Protein AF-A0A356D5N1-F1 (afdb_monomer_lite)

Foldseek 3Di:
DDPPPPDDAAEAEDAAAEDEEEDACYEYEYDAEHYEYAYAYAQYEYEDADAWDQDPVRDTAGGYECYEEHYEYHAYEYEHAANYEYEYEDHNYEYEYQFPPPPDPDTPDDPDAQSYEDYEYEYEEAQYEYEQSYELYEYEYEYALYEYEANEHNYEYEYEEAVYEDEHLYAYAEYEYQYEQYEYYHQPHDNHEYEYNYYQYEYADEELYEYEYQYFHAKYKYYAQYWYKYWYDPVPDIDIDTQDGRPPDDDPDPPDDFDPDDDPWDTWGKIWMWGADPVRHTDTPDIDTDIRD

Sequence (293 aa):
MSDQKDSEALVISGETKKGIFTLDNQTIKCIGDNAEIIHTGNNVKILDNEGMVEDADGNSIRNGKDSLFIATGENCVVEASSGSVSFVSGKGAKLGLGFDLIDSDEPEYVDGVPAVENAILIGTGDKTLLQVTGSNSLGITTGEGAVMGDLFFGSTGIATGNNSAIVSEWPFKKAVILGDNSYIGGEGSDEFTAFFGGQQSTVSTGHKSSLLSEFPVSELKVGKDSVVVVGWHDGTRKRFSVYYEGEDFETFPEGIKEQPPSRPHGNPYPINIFKTTESGQLELLKVVMGTWG

Secondary structure (DSSP, 8-state):
------PPPEEEESS-EEEEE--TT-EEEEESS-EEEEE-SSS-EEEE-SSEEE-TTS-EEES-BS-EEEEESTT-EEEE-BT-EEEEESTT-EEEESS-TTT-SS----TTS-S-BS-EEEEESTT-EEE--SBT-EEEEESTT-EEE---TT-EEEE-STT-EEEESS--SEEEE-SSS-EEEETT-SS-EEEE-STT-EEE--TT-EEEESS--SEEEE-TT-EEEEEEE-SS-EEEEEEEETTS-----TT-----S-SSSPPPEEEEEEEE-TTS-EEEEEEEEE---

pLDDT: mean 76.4, std 17.67, range [35.97, 97.5]

Radius of gyration: 21.45 Å; chains: 1; bounding box: 64×46×54 Å

Structure (mmCIF, N/CA/C/O backbone):
data_AF-A0A356D5N1-F1
#
_entry.id   AF-A0A356D5N1-F1
#
loop_
_atom_site.group_PDB
_atom_site.id
_atom_site.type_symbol
_atom_site.label_atom_id
_atom_site.label_alt_id
_atom_site.label_comp_id
_atom_site.label_asym_id
_atom_site.label_entity_id
_atom_site.label_seq_id
_atom_site.pdbx_PDB_ins_code
_atom_site.Cartn_x
_atom_site.Cartn_y
_atom_site.Cartn_z
_atom_site.occupancy
_atom_site.B_iso_or_equiv
_atom_site.auth_seq_id
_atom_site.auth_comp_id
_atom_site.auth_asym_id
_atom_site.auth_atom_id
_atom_site.pdbx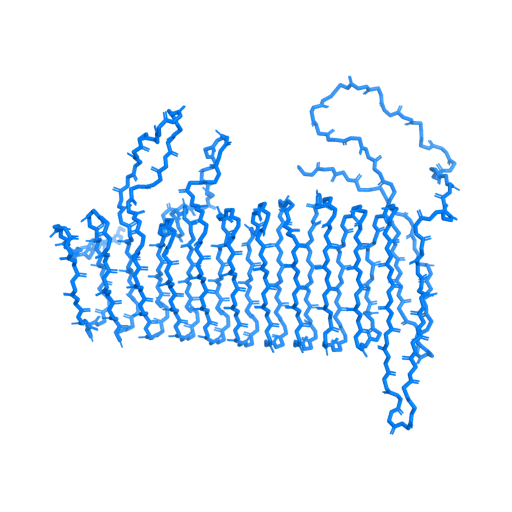_PDB_model_num
ATOM 1 N N . MET A 1 1 ? 20.774 31.034 -1.238 1.00 36.16 1 MET A N 1
ATOM 2 C CA . MET A 1 1 ? 21.117 30.070 -2.298 1.00 36.16 1 MET A CA 1
ATOM 3 C C . MET A 1 1 ? 21.726 28.882 -1.592 1.00 36.16 1 MET A C 1
ATOM 5 O O . MET A 1 1 ? 22.838 28.999 -1.101 1.00 36.16 1 MET A O 1
ATOM 9 N N . SER A 1 2 ? 20.934 27.839 -1.356 1.00 36.66 2 SER A N 1
ATOM 10 C CA . SER A 1 2 ? 21.447 26.577 -0.827 1.00 36.66 2 SER A CA 1
ATOM 11 C C . SER A 1 2 ? 22.004 25.792 -2.004 1.00 36.66 2 SER A C 1
ATOM 13 O O . SER A 1 2 ? 21.254 25.487 -2.928 1.00 36.66 2 SER A O 1
ATOM 15 N N . ASP A 1 3 ? 23.301 25.507 -1.973 1.00 36.38 3 ASP A N 1
ATOM 16 C CA . ASP A 1 3 ? 23.931 24.553 -2.878 1.00 36.38 3 ASP A CA 1
ATOM 17 C C . ASP A 1 3 ? 23.299 23.177 -2.637 1.00 36.38 3 ASP A C 1
ATOM 19 O O . ASP A 1 3 ? 23.637 22.469 -1.686 1.00 36.38 3 ASP A O 1
ATOM 23 N N . GLN A 1 4 ? 22.329 22.826 -3.476 1.00 36.34 4 GLN A N 1
ATOM 24 C CA . GLN A 1 4 ? 21.817 21.473 -3.603 1.00 36.34 4 GLN A CA 1
ATOM 25 C C . GLN A 1 4 ? 22.936 20.683 -4.291 1.00 36.34 4 GLN A C 1
ATOM 27 O O . GLN A 1 4 ? 23.136 20.777 -5.497 1.00 36.34 4 GLN A O 1
ATOM 32 N N . LYS A 1 5 ? 23.775 20.007 -3.500 1.00 39.00 5 LYS A N 1
ATOM 33 C CA . LYS A 1 5 ? 24.705 19.020 -4.049 1.00 39.00 5 LYS A CA 1
ATOM 34 C C . LYS A 1 5 ? 23.856 17.882 -4.596 1.00 39.00 5 LYS A C 1
ATOM 36 O O . LYS A 1 5 ? 23.335 17.100 -3.805 1.00 39.00 5 LYS A O 1
ATOM 41 N N . ASP A 1 6 ? 23.747 17.797 -5.915 1.00 42.62 6 ASP A N 1
ATOM 42 C CA . ASP A 1 6 ? 23.312 16.579 -6.588 1.00 42.62 6 ASP A CA 1
ATOM 43 C C . ASP A 1 6 ? 24.173 15.426 -6.058 1.00 42.62 6 ASP A C 1
ATOM 45 O O . ASP A 1 6 ? 25.393 15.399 -6.243 1.00 42.62 6 ASP A O 1
ATOM 49 N N . SER A 1 7 ? 23.569 14.508 -5.303 1.00 54.56 7 SER A N 1
ATOM 50 C CA . SER A 1 7 ? 24.252 13.284 -4.896 1.00 54.56 7 SER A CA 1
ATOM 51 C C . SER A 1 7 ? 24.541 12.476 -6.159 1.00 54.56 7 SER A C 1
ATOM 53 O O . SER A 1 7 ? 23.600 12.133 -6.877 1.00 54.56 7 SER A O 1
ATOM 55 N N . GLU A 1 8 ? 25.810 12.176 -6.446 1.00 66.25 8 GLU A N 1
ATOM 56 C CA . GLU A 1 8 ? 26.182 11.312 -7.571 1.00 66.25 8 GLU A CA 1
ATOM 57 C C . GLU A 1 8 ? 25.427 9.975 -7.466 1.00 66.25 8 GLU A C 1
ATOM 59 O O . GLU A 1 8 ? 25.558 9.244 -6.482 1.00 66.25 8 GLU A O 1
ATOM 64 N N . ALA A 1 9 ? 24.599 9.667 -8.465 1.00 76.75 9 ALA A N 1
ATOM 65 C CA . ALA A 1 9 ? 23.878 8.403 -8.524 1.00 76.75 9 ALA A CA 1
ATOM 66 C C . ALA A 1 9 ? 24.800 7.290 -9.041 1.00 76.75 9 ALA A C 1
ATOM 68 O O . ALA A 1 9 ? 25.494 7.459 -10.046 1.00 76.75 9 ALA A O 1
ATOM 69 N N . LEU A 1 10 ? 24.765 6.121 -8.399 1.00 86.06 10 LEU A N 1
ATOM 70 C CA . LEU A 1 10 ? 25.376 4.913 -8.944 1.00 86.06 10 LEU A CA 1
ATOM 71 C C . LEU A 1 10 ? 24.444 4.327 -10.010 1.00 86.06 10 LEU A C 1
ATOM 73 O O . LEU A 1 10 ? 23.350 3.863 -9.694 1.00 86.06 10 LEU A O 1
ATOM 77 N N . VAL A 1 11 ? 24.890 4.322 -11.265 1.00 83.69 11 VAL A N 1
ATOM 78 C CA . VAL A 1 11 ? 24.144 3.731 -12.384 1.00 83.69 11 VAL A CA 1
ATOM 79 C C . VAL A 1 11 ? 24.619 2.301 -12.628 1.00 83.69 11 VAL A C 1
ATOM 81 O O . VAL A 1 11 ? 25.805 2.069 -12.866 1.00 83.69 11 VAL A O 1
ATOM 84 N N . ILE A 1 12 ? 23.693 1.342 -12.604 1.00 84.06 12 ILE A N 1
ATOM 85 C CA . ILE A 1 12 ? 23.955 -0.078 -12.865 1.00 84.06 12 ILE A CA 1
ATOM 86 C C . ILE A 1 12 ? 23.136 -0.503 -14.087 1.00 84.06 12 ILE A C 1
ATOM 88 O O . ILE A 1 12 ? 21.914 -0.384 -14.092 1.00 84.06 12 ILE A O 1
ATOM 92 N N . SER A 1 13 ? 23.799 -1.011 -15.128 1.00 81.88 13 SER A N 1
ATOM 93 C CA . SER A 1 13 ? 23.172 -1.431 -16.392 1.00 81.88 13 SER A CA 1
ATOM 94 C C . SER A 1 13 ? 23.644 -2.825 -16.819 1.00 81.88 13 SER A C 1
ATOM 96 O O . SER A 1 13 ? 24.683 -3.298 -16.358 1.00 81.88 13 SER A O 1
ATOM 98 N N . GLY A 1 14 ? 22.876 -3.486 -17.688 1.00 72.38 14 GLY A N 1
ATOM 99 C CA . GLY A 1 14 ? 23.161 -4.833 -18.202 1.00 72.38 14 GLY A CA 1
ATOM 100 C C . GLY A 1 14 ? 21.976 -5.789 -18.039 1.00 72.38 14 GLY A C 1
ATOM 101 O O . GLY A 1 14 ? 20.989 -5.443 -17.398 1.00 72.38 14 GLY A O 1
ATOM 102 N N . GLU A 1 15 ? 22.067 -6.992 -18.610 1.00 72.75 15 GLU A N 1
ATOM 103 C CA . GLU A 1 15 ? 20.967 -7.981 -18.630 1.00 72.75 15 GLU A CA 1
ATOM 104 C C . GLU A 1 15 ? 20.603 -8.538 -17.245 1.00 72.75 15 GLU A C 1
ATOM 106 O O . GLU A 1 15 ? 19.468 -8.934 -17.005 1.00 72.75 15 GLU A O 1
ATOM 111 N N . THR A 1 16 ? 21.556 -8.578 -16.315 1.00 76.19 16 THR A N 1
ATOM 112 C CA . THR A 1 16 ? 21.321 -8.975 -14.924 1.00 76.19 16 THR A CA 1
ATOM 113 C C . THR A 1 16 ? 22.163 -8.094 -14.022 1.00 76.19 16 THR A C 1
ATOM 115 O O . THR A 1 16 ? 23.367 -7.941 -14.238 1.00 76.19 16 THR A O 1
ATOM 118 N N . LYS A 1 17 ? 21.535 -7.508 -13.004 1.00 87.81 17 LYS A N 1
ATOM 119 C CA . LYS A 1 17 ? 22.172 -6.527 -12.121 1.00 87.81 17 LYS A CA 1
ATOM 120 C C . LYS A 1 17 ? 22.024 -7.010 -10.691 1.00 87.81 17 LYS A C 1
ATOM 122 O O . LYS A 1 17 ? 20.929 -6.952 -10.160 1.00 87.81 17 LYS A O 1
ATOM 127 N N . LYS A 1 18 ? 23.097 -7.502 -10.072 1.00 93.44 18 LYS A N 1
ATOM 128 C CA . LYS A 1 18 ? 23.064 -7.957 -8.674 1.00 93.44 18 LYS A CA 1
ATOM 129 C C . LYS A 1 18 ? 23.995 -7.114 -7.827 1.00 93.44 18 LYS A C 1
ATOM 131 O O . LYS A 1 18 ? 25.144 -6.907 -8.218 1.00 93.44 18 LYS A O 1
ATOM 136 N N . GLY A 1 19 ? 23.533 -6.658 -6.670 1.00 93.31 19 GLY A N 1
ATOM 137 C CA . GLY A 1 19 ? 24.366 -5.843 -5.794 1.00 93.31 19 GLY A CA 1
ATOM 138 C C . GLY A 1 19 ? 23.864 -5.768 -4.362 1.00 93.31 19 GLY A C 1
ATOM 139 O O . GLY A 1 19 ? 22.663 -5.802 -4.105 1.00 93.31 19 GLY A O 1
ATOM 140 N N . ILE A 1 20 ? 24.815 -5.653 -3.436 1.00 96.50 20 ILE A N 1
ATOM 141 C CA . ILE A 1 20 ? 24.559 -5.352 -2.029 1.00 96.50 20 ILE A CA 1
ATOM 142 C C . ILE A 1 20 ? 25.290 -4.059 -1.695 1.00 96.50 20 ILE A C 1
ATOM 144 O O . ILE A 1 20 ? 26.496 -3.949 -1.925 1.00 96.50 20 ILE A O 1
ATOM 148 N N . PHE A 1 21 ? 24.559 -3.101 -1.141 1.00 95.69 21 PHE A N 1
ATOM 149 C CA . PHE A 1 21 ? 25.044 -1.761 -0.841 1.00 95.69 21 PHE A CA 1
ATOM 150 C C . PHE A 1 21 ? 24.710 -1.386 0.600 1.00 95.69 21 PHE A C 1
ATOM 152 O O . PHE A 1 21 ? 23.701 -1.813 1.160 1.00 95.69 21 PHE A O 1
ATOM 159 N N . THR A 1 22 ? 25.582 -0.609 1.232 1.00 95.56 22 THR A N 1
ATOM 160 C CA . THR A 1 22 ? 25.490 -0.333 2.674 1.00 95.56 22 THR A CA 1
ATOM 161 C C . THR A 1 22 ? 25.784 1.123 3.025 1.00 95.56 22 THR A C 1
ATOM 163 O O . THR A 1 22 ? 25.922 1.435 4.203 1.00 95.56 22 THR A O 1
ATOM 166 N N . LEU A 1 23 ? 25.962 2.001 2.034 1.00 94.25 23 LEU A N 1
ATOM 167 C CA . LEU A 1 23 ? 26.333 3.396 2.270 1.00 94.25 23 LEU A CA 1
ATOM 168 C C . LEU A 1 23 ? 25.088 4.261 2.458 1.00 94.25 23 LEU A C 1
ATOM 170 O O . LEU A 1 23 ? 24.137 4.158 1.694 1.00 94.25 23 LEU A O 1
ATOM 174 N N . ASP A 1 24 ? 25.108 5.146 3.448 1.00 94.00 24 ASP A N 1
ATOM 175 C CA . ASP A 1 24 ? 24.038 6.127 3.624 1.00 94.00 24 ASP A CA 1
ATOM 176 C C . ASP A 1 24 ? 24.027 7.155 2.479 1.00 94.00 24 ASP A C 1
ATOM 178 O O . ASP A 1 24 ? 25.069 7.468 1.898 1.00 94.00 24 ASP A O 1
ATOM 182 N N . ASN A 1 25 ? 22.862 7.759 2.229 1.00 92.56 25 ASN A N 1
ATOM 183 C CA . ASN A 1 25 ? 22.655 8.836 1.252 1.00 92.56 25 ASN A CA 1
ATOM 184 C C . ASN A 1 25 ? 23.033 8.434 -0.184 1.00 92.56 25 ASN A C 1
ATOM 186 O O . ASN A 1 25 ? 23.624 9.221 -0.926 1.00 92.56 25 ASN A O 1
ATOM 190 N N . GLN A 1 26 ? 22.719 7.195 -0.566 1.00 91.81 26 GLN A N 1
ATOM 191 C CA . GLN A 1 26 ? 23.016 6.667 -1.891 1.00 91.81 26 GLN A CA 1
ATOM 192 C C . GLN A 1 26 ? 21.762 6.621 -2.769 1.00 91.81 26 GLN A C 1
ATOM 194 O O . GLN A 1 26 ? 20.712 6.132 -2.354 1.00 91.81 26 GLN A O 1
ATOM 199 N N . THR A 1 27 ? 21.905 7.077 -4.015 1.00 91.81 27 THR A N 1
ATOM 200 C CA . THR A 1 27 ? 20.931 6.823 -5.082 1.00 91.81 27 THR A CA 1
ATOM 201 C C . THR A 1 27 ? 21.481 5.757 -6.023 1.00 91.81 27 THR A C 1
ATOM 203 O O . THR A 1 27 ? 22.594 5.899 -6.533 1.00 91.81 27 THR A O 1
ATOM 206 N N . ILE A 1 28 ? 20.707 4.703 -6.269 1.00 91.12 28 ILE A N 1
ATOM 207 C CA . ILE A 1 28 ? 21.003 3.651 -7.241 1.00 91.12 28 ILE A CA 1
ATOM 208 C C . ILE A 1 28 ? 19.987 3.744 -8.369 1.00 91.12 28 ILE A C 1
ATOM 210 O O . ILE A 1 28 ? 18.788 3.653 -8.128 1.00 91.12 28 ILE A O 1
ATOM 214 N N . LYS A 1 29 ? 20.477 3.883 -9.599 1.00 89.00 29 LYS A N 1
ATOM 215 C CA . LYS A 1 29 ? 19.663 3.846 -10.815 1.00 89.00 29 LYS A CA 1
ATOM 216 C C . LYS A 1 29 ? 19.941 2.545 -11.554 1.00 89.00 29 LYS A C 1
ATOM 218 O O . LYS A 1 29 ? 21.072 2.308 -11.985 1.00 89.00 29 LYS A O 1
ATOM 223 N N . CYS A 1 30 ? 18.930 1.701 -11.692 1.00 87.25 30 CYS A N 1
ATOM 224 C CA . CYS A 1 30 ? 19.015 0.464 -12.462 1.00 87.25 30 CYS A CA 1
ATOM 225 C C . CYS A 1 30 ? 18.536 0.720 -13.895 1.00 87.25 30 CYS A C 1
ATOM 227 O O . CYS A 1 30 ? 17.528 1.386 -14.077 1.00 87.25 30 CYS A O 1
ATOM 229 N N . ILE A 1 31 ? 19.244 0.205 -14.904 1.00 82.12 31 ILE A N 1
ATOM 230 C CA . ILE A 1 31 ? 18.851 0.296 -16.322 1.00 82.12 31 ILE A CA 1
ATOM 231 C C . ILE A 1 31 ? 18.721 -1.115 -16.925 1.00 82.12 31 ILE A C 1
ATOM 233 O O . ILE A 1 31 ? 19.647 -1.928 -16.825 1.00 82.12 31 ILE A O 1
ATOM 237 N N . GLY A 1 32 ? 17.601 -1.396 -17.589 1.00 76.56 32 GLY A N 1
ATOM 238 C CA . GLY A 1 32 ? 17.157 -2.695 -18.110 1.00 76.56 32 GLY A CA 1
ATOM 239 C C . GLY A 1 32 ? 16.468 -3.576 -17.060 1.00 76.56 32 GLY A C 1
ATOM 240 O O . GLY A 1 32 ? 16.421 -3.226 -15.886 1.00 76.56 32 GLY A O 1
ATOM 241 N N . ASP A 1 33 ? 16.028 -4.765 -17.460 1.00 84.94 33 ASP A N 1
ATOM 242 C CA . ASP A 1 33 ? 15.238 -5.689 -16.624 1.00 84.94 33 ASP A CA 1
ATOM 243 C C . ASP A 1 33 ? 16.077 -6.488 -15.605 1.00 84.94 33 ASP A C 1
ATOM 245 O O . ASP A 1 33 ? 17.312 -6.473 -15.660 1.00 84.94 33 ASP A O 1
ATOM 249 N N . ASN A 1 34 ? 15.414 -7.223 -14.705 1.00 88.94 34 ASN A N 1
ATOM 250 C CA . ASN A 1 34 ? 16.010 -8.219 -13.803 1.00 88.94 34 ASN A CA 1
ATOM 251 C C . ASN A 1 34 ? 17.112 -7.659 -12.879 1.00 88.94 34 ASN A C 1
ATOM 253 O O . ASN A 1 34 ? 18.253 -8.151 -12.850 1.00 88.94 34 ASN A O 1
ATOM 257 N N . ALA A 1 35 ? 16.801 -6.596 -12.134 1.00 91.75 35 ALA A N 1
ATOM 258 C CA . ALA A 1 35 ? 17.677 -6.113 -11.070 1.00 91.75 35 ALA A CA 1
ATOM 259 C C . ALA A 1 35 ? 17.415 -6.863 -9.755 1.00 91.75 35 ALA A C 1
ATOM 261 O O . ALA A 1 35 ? 16.278 -7.076 -9.378 1.00 91.75 35 ALA A O 1
ATOM 262 N N . GLU A 1 36 ? 18.463 -7.234 -9.025 1.00 95.50 36 GLU A N 1
ATOM 263 C CA . GLU A 1 36 ? 18.413 -7.799 -7.675 1.00 95.50 36 GLU A CA 1
ATOM 264 C C . GLU A 1 36 ? 19.310 -6.953 -6.765 1.00 95.50 36 GLU A C 1
ATOM 266 O O . GLU A 1 36 ? 20.526 -7.170 -6.678 1.00 95.50 36 GLU A O 1
ATOM 271 N N . ILE A 1 37 ? 18.728 -5.952 -6.106 1.00 96.12 37 ILE A N 1
ATOM 272 C CA . ILE A 1 37 ? 19.479 -4.996 -5.286 1.00 96.12 37 ILE A CA 1
ATOM 273 C C . ILE A 1 37 ? 19.030 -5.088 -3.833 1.00 96.12 37 ILE A C 1
ATOM 275 O O . ILE A 1 37 ? 17.852 -4.937 -3.513 1.00 96.12 37 ILE A O 1
ATOM 279 N N . ILE A 1 38 ? 20.002 -5.289 -2.946 1.00 97.50 38 ILE A N 1
ATOM 280 C CA . ILE A 1 38 ? 19.824 -5.186 -1.499 1.00 97.50 38 ILE A CA 1
ATOM 281 C C . ILE A 1 38 ? 20.577 -3.953 -1.016 1.00 97.50 38 ILE A C 1
ATOM 283 O O . ILE A 1 38 ? 21.755 -3.776 -1.329 1.00 97.50 38 ILE A O 1
ATOM 287 N N . HIS A 1 39 ? 19.924 -3.113 -0.226 1.00 97.00 39 HIS A N 1
ATOM 288 C CA . HIS A 1 39 ? 20.520 -1.911 0.325 1.00 97.00 39 HIS A CA 1
ATOM 289 C C . HIS A 1 39 ? 20.192 -1.746 1.812 1.00 97.00 39 HIS A C 1
ATOM 291 O O . HIS A 1 39 ? 19.027 -1.783 2.189 1.00 97.00 39 HIS A O 1
ATOM 297 N N . THR A 1 40 ? 21.200 -1.524 2.664 1.00 95.81 40 THR A N 1
ATOM 298 C CA . THR A 1 40 ? 21.013 -1.442 4.131 1.00 95.81 40 THR A CA 1
ATOM 299 C C . THR A 1 40 ? 21.405 -0.107 4.786 1.00 95.81 40 THR A C 1
ATOM 301 O O . THR A 1 40 ? 21.471 -0.032 6.010 1.00 95.81 40 THR A O 1
ATOM 304 N N . GLY A 1 41 ? 21.753 0.917 4.001 1.00 93.44 41 GLY A N 1
ATOM 305 C CA . GLY A 1 41 ? 22.001 2.284 4.488 1.00 93.44 41 GLY A CA 1
ATOM 306 C C . GLY A 1 41 ? 20.729 3.126 4.677 1.00 93.44 41 GLY A C 1
ATOM 307 O O . GLY A 1 41 ? 19.648 2.762 4.217 1.00 93.44 41 GLY A O 1
ATOM 308 N N . ASN A 1 42 ? 20.877 4.282 5.320 1.00 93.25 42 ASN A N 1
ATOM 309 C CA . ASN A 1 42 ? 19.825 5.277 5.542 1.00 93.25 42 ASN A CA 1
ATOM 310 C C . ASN A 1 42 ? 19.753 6.304 4.403 1.00 93.25 42 ASN A C 1
ATOM 312 O O . ASN A 1 42 ? 20.766 6.606 3.770 1.00 93.25 42 ASN A O 1
ATOM 316 N N . ASN A 1 43 ? 18.577 6.905 4.199 1.00 91.69 43 ASN A N 1
ATOM 317 C CA . ASN A 1 43 ? 18.305 7.915 3.164 1.00 91.69 43 ASN A CA 1
ATOM 318 C C . ASN A 1 43 ? 18.691 7.425 1.761 1.00 91.69 43 ASN A C 1
ATOM 320 O O . ASN A 1 43 ? 19.442 8.071 1.030 1.00 91.69 43 ASN A O 1
ATOM 324 N N . VAL A 1 44 ? 18.228 6.230 1.420 1.00 92.62 44 VAL A N 1
ATOM 325 C CA . VAL A 1 44 ? 18.594 5.546 0.179 1.00 92.62 44 VAL A CA 1
ATOM 326 C C . VAL A 1 44 ? 17.465 5.652 -0.817 1.00 92.62 44 VAL A C 1
ATOM 328 O O . VAL A 1 44 ? 16.304 5.519 -0.445 1.00 92.62 44 VAL A O 1
ATOM 331 N N . LYS A 1 45 ? 17.817 5.810 -2.087 1.00 91.81 45 LYS A N 1
ATOM 332 C CA . LYS A 1 45 ? 16.887 5.810 -3.210 1.00 91.81 45 LYS A CA 1
ATOM 333 C C . LYS A 1 45 ? 17.292 4.712 -4.189 1.00 91.81 45 LYS A C 1
ATOM 335 O O . LYS A 1 45 ? 18.409 4.731 -4.696 1.00 91.81 45 LYS A O 1
ATOM 340 N N . ILE A 1 46 ? 16.408 3.759 -4.458 1.00 91.88 46 ILE A N 1
ATOM 341 C CA . ILE A 1 46 ? 16.575 2.784 -5.541 1.00 91.88 46 ILE A CA 1
ATOM 342 C C . ILE A 1 46 ? 15.527 3.096 -6.599 1.00 91.88 46 ILE A C 1
ATOM 344 O O . ILE A 1 46 ? 14.334 3.108 -6.310 1.00 91.88 46 ILE A O 1
ATOM 348 N N . LEU A 1 47 ? 15.994 3.359 -7.810 1.00 87.75 47 LEU A N 1
ATOM 349 C CA . LEU A 1 47 ? 15.166 3.614 -8.973 1.00 87.75 47 LEU A CA 1
ATOM 350 C C . LEU A 1 47 ? 15.304 2.450 -9.941 1.00 87.75 47 LEU A C 1
ATOM 352 O O . LEU A 1 47 ? 16.386 2.225 -10.498 1.00 87.75 47 LEU A O 1
ATOM 356 N N . ASP A 1 48 ? 14.215 1.719 -10.136 1.00 85.50 48 ASP A N 1
ATOM 357 C CA . ASP A 1 48 ? 14.087 0.800 -11.253 1.00 85.50 48 ASP A CA 1
ATOM 358 C C . ASP A 1 48 ? 13.780 1.614 -12.505 1.00 85.50 48 ASP A C 1
ATOM 360 O O . ASP A 1 48 ? 12.666 2.098 -12.670 1.00 85.50 48 ASP A O 1
ATOM 364 N N . ASN A 1 49 ? 14.787 1.773 -13.366 1.00 73.19 49 ASN A N 1
ATOM 365 C CA . ASN A 1 49 ? 14.653 2.300 -14.718 1.00 73.19 49 ASN A CA 1
ATOM 366 C C . ASN A 1 49 ? 13.996 3.685 -14.839 1.00 73.19 49 ASN A C 1
ATOM 368 O O . ASN A 1 49 ? 12.782 3.839 -14.932 1.00 73.19 49 ASN A O 1
ATOM 372 N N . GLU A 1 50 ? 14.828 4.717 -14.983 1.00 58.16 50 GLU A N 1
ATOM 373 C CA . GLU A 1 50 ? 14.342 6.017 -15.449 1.00 58.16 50 GLU A CA 1
ATOM 374 C C . GLU A 1 50 ? 13.945 5.933 -16.935 1.00 58.16 50 GLU A C 1
ATOM 376 O O . GLU A 1 50 ? 14.768 5.590 -17.789 1.00 58.16 50 GLU A O 1
ATOM 381 N N . GLY A 1 51 ? 12.690 6.274 -17.245 1.00 54.78 51 GLY A N 1
ATOM 382 C CA . GLY A 1 51 ? 12.192 6.455 -18.612 1.00 54.78 51 GLY A CA 1
ATOM 383 C C . GLY A 1 51 ? 11.038 5.534 -19.021 1.00 54.78 51 GLY A C 1
ATOM 384 O O . GLY A 1 51 ? 10.735 4.534 -18.371 1.00 54.78 51 GLY A O 1
ATOM 385 N N . MET A 1 52 ? 10.399 5.891 -20.136 1.00 64.06 52 MET A N 1
ATOM 386 C CA . MET A 1 52 ? 9.281 5.161 -20.742 1.00 64.06 52 MET A CA 1
ATOM 387 C C . MET A 1 52 ? 9.744 4.394 -21.991 1.00 64.06 52 MET A C 1
ATOM 389 O O . MET A 1 52 ? 10.600 4.875 -22.737 1.00 64.06 52 MET A O 1
ATOM 393 N N . VAL A 1 53 ? 9.162 3.223 -22.236 1.00 62.44 53 VAL A N 1
ATOM 394 C CA . VAL A 1 53 ? 9.253 2.442 -23.480 1.00 62.44 53 VAL A CA 1
ATOM 395 C C . VAL A 1 53 ? 7.843 2.137 -23.982 1.00 62.44 53 VAL A C 1
ATOM 397 O O . VAL A 1 53 ? 6.914 2.075 -23.188 1.00 62.44 53 VAL A O 1
ATOM 400 N N . GLU A 1 54 ? 7.661 1.949 -25.286 1.00 62.94 54 GLU A N 1
ATOM 401 C CA . GLU A 1 54 ? 6.365 1.530 -25.836 1.00 62.94 54 GLU A CA 1
ATOM 402 C C . GLU A 1 54 ? 6.190 0.007 -25.689 1.00 62.94 54 GLU A C 1
ATOM 404 O O . GLU A 1 54 ? 7.110 -0.764 -25.987 1.00 62.94 54 GLU A O 1
ATOM 409 N N . ASP A 1 55 ? 5.026 -0.436 -25.211 1.00 59.38 55 ASP A N 1
ATOM 410 C CA . ASP A 1 55 ? 4.636 -1.846 -25.205 1.00 59.38 55 ASP A CA 1
ATOM 411 C C . ASP A 1 55 ? 4.190 -2.331 -26.603 1.00 59.38 55 ASP A C 1
ATOM 413 O O . ASP A 1 55 ? 4.240 -1.603 -27.596 1.00 59.38 55 ASP A O 1
ATOM 417 N N . ALA A 1 56 ? 3.771 -3.599 -26.704 1.00 63.31 56 ALA A N 1
ATOM 418 C CA . ALA A 1 56 ? 3.342 -4.198 -27.972 1.00 63.31 56 ALA A CA 1
ATOM 419 C C . ALA A 1 56 ? 2.072 -3.557 -28.567 1.00 63.31 56 ALA A C 1
ATOM 421 O O . ALA A 1 56 ? 1.838 -3.689 -29.770 1.00 63.31 56 ALA A O 1
ATOM 422 N N . ASP A 1 57 ? 1.286 -2.872 -27.737 1.00 66.00 57 ASP A N 1
ATOM 423 C CA . ASP A 1 57 ? 0.046 -2.190 -28.097 1.00 66.00 57 ASP A CA 1
ATOM 424 C C . ASP A 1 57 ? 0.263 -0.675 -28.314 1.00 66.00 57 ASP A C 1
ATOM 426 O O . ASP A 1 57 ? -0.672 0.040 -28.678 1.00 66.00 57 ASP A O 1
ATOM 430 N N . GLY A 1 58 ? 1.504 -0.187 -28.167 1.00 64.38 58 GLY A N 1
ATOM 431 C CA . GLY A 1 58 ? 1.890 1.214 -28.347 1.00 64.38 58 GLY A CA 1
ATOM 432 C C . GLY A 1 58 ? 1.672 2.096 -27.115 1.00 64.38 58 GLY A C 1
ATOM 433 O O . GLY A 1 58 ? 1.720 3.320 -27.238 1.00 64.38 58 GLY A O 1
ATOM 434 N N . ASN A 1 59 ? 1.429 1.514 -25.937 1.00 60.25 59 ASN A N 1
ATOM 435 C CA . ASN A 1 59 ? 1.306 2.267 -24.691 1.00 60.25 59 ASN A CA 1
ATOM 436 C C . ASN A 1 59 ? 2.687 2.551 -24.093 1.00 60.25 59 ASN A C 1
ATOM 438 O O . ASN A 1 59 ? 3.553 1.678 -24.060 1.00 60.25 59 ASN A O 1
ATOM 442 N N . SER A 1 60 ? 2.879 3.753 -23.551 1.00 58.50 60 SER A N 1
ATOM 443 C CA . SER A 1 60 ? 4.083 4.100 -22.789 1.00 58.50 60 SER A CA 1
ATOM 444 C C . SER A 1 60 ? 4.079 3.392 -21.430 1.00 58.50 60 SER A C 1
ATOM 446 O O . SER A 1 60 ? 3.308 3.754 -20.545 1.00 58.50 60 SER A O 1
ATOM 448 N N . ILE A 1 61 ? 4.964 2.418 -21.244 1.00 57.75 61 ILE A N 1
ATOM 449 C CA . ILE A 1 61 ? 5.219 1.723 -19.975 1.00 57.75 61 ILE A CA 1
ATOM 450 C C . ILE A 1 61 ? 6.580 2.149 -19.414 1.00 57.75 61 ILE A C 1
ATOM 452 O O . ILE A 1 61 ? 7.489 2.467 -20.180 1.00 57.75 61 ILE A O 1
ATOM 456 N N . ARG A 1 62 ? 6.779 2.143 -18.088 1.00 62.78 62 ARG A N 1
ATOM 457 C CA . ARG A 1 62 ? 8.139 2.340 -17.553 1.00 62.78 62 ARG A CA 1
ATOM 458 C C . ARG A 1 62 ? 9.026 1.173 -17.986 1.00 62.78 62 ARG A C 1
ATOM 460 O O . ARG A 1 62 ? 8.586 0.023 -18.044 1.00 62.78 62 ARG A O 1
ATOM 467 N N . ASN A 1 63 ? 10.275 1.486 -18.313 1.00 63.19 63 ASN A N 1
ATOM 468 C CA . ASN A 1 63 ? 11.281 0.469 -18.598 1.00 63.19 63 ASN A CA 1
ATOM 469 C C . ASN A 1 63 ? 11.544 -0.360 -17.317 1.00 63.19 63 ASN A C 1
ATOM 471 O O . ASN A 1 63 ? 11.293 0.118 -16.211 1.00 63.19 63 ASN A O 1
ATOM 475 N N . GLY A 1 64 ? 12.012 -1.600 -17.438 1.00 70.06 64 GLY A N 1
ATOM 476 C CA . GLY A 1 64 ? 12.251 -2.477 -16.287 1.00 70.06 64 GLY A CA 1
ATOM 477 C C . GLY A 1 64 ? 11.116 -3.447 -15.979 1.00 70.06 64 GLY A C 1
ATOM 478 O O . GLY A 1 64 ? 9.952 -3.064 -15.842 1.00 70.06 64 GLY A O 1
ATOM 479 N N . LYS A 1 65 ? 11.475 -4.723 -15.844 1.00 81.56 65 LYS A N 1
ATOM 480 C CA . LYS A 1 65 ? 10.587 -5.802 -15.412 1.00 81.56 65 LYS A CA 1
ATOM 481 C C . LYS A 1 65 ? 11.301 -6.786 -14.495 1.00 81.56 65 LYS A C 1
ATOM 483 O O . LYS A 1 65 ? 12.519 -6.958 -14.593 1.00 81.56 65 LYS A O 1
ATOM 488 N N . ASP A 1 66 ? 10.513 -7.453 -13.657 1.00 89.12 66 ASP A N 1
ATOM 489 C CA . ASP A 1 66 ? 10.913 -8.647 -12.906 1.00 89.12 66 ASP A CA 1
ATOM 490 C C . ASP A 1 66 ? 12.113 -8.414 -11.962 1.00 89.12 66 ASP A C 1
ATOM 492 O O . ASP A 1 66 ? 12.991 -9.267 -11.801 1.00 89.12 66 ASP A O 1
ATOM 496 N N . SER A 1 67 ? 12.167 -7.239 -11.327 1.00 91.75 67 SER A N 1
ATOM 497 C CA . SER A 1 67 ? 13.224 -6.880 -10.376 1.00 91.75 67 SER A CA 1
ATOM 498 C C . SER A 1 67 ? 12.879 -7.282 -8.934 1.00 91.75 67 SER A C 1
ATOM 500 O O . SER A 1 67 ? 11.720 -7.334 -8.524 1.00 91.75 67 SER A O 1
ATOM 502 N N . LEU A 1 68 ? 13.907 -7.518 -8.123 1.00 95.56 68 LEU A N 1
ATOM 503 C CA . LEU A 1 68 ? 13.845 -7.696 -6.679 1.00 95.56 68 LEU A CA 1
ATOM 504 C C . LEU A 1 68 ? 14.604 -6.563 -5.985 1.00 95.56 68 LEU A C 1
ATOM 506 O O . LEU A 1 68 ? 15.825 -6.439 -6.123 1.00 95.56 68 LEU A O 1
ATOM 510 N N . PHE A 1 69 ? 13.899 -5.796 -5.161 1.00 96.06 69 PHE A N 1
ATOM 511 C CA . PHE A 1 69 ? 14.499 -4.740 -4.352 1.00 96.06 69 PHE A CA 1
ATOM 512 C C . PHE A 1 69 ? 14.263 -4.983 -2.870 1.00 96.06 69 PHE A C 1
ATOM 514 O O . PHE A 1 69 ? 13.143 -5.242 -2.441 1.00 96.06 69 PHE A O 1
ATOM 521 N N . ILE A 1 70 ? 15.318 -4.870 -2.069 1.00 97.38 70 ILE A N 1
ATOM 522 C CA . ILE A 1 70 ? 15.241 -4.908 -0.608 1.00 97.38 70 ILE A CA 1
ATOM 523 C C . ILE A 1 70 ? 15.987 -3.686 -0.087 1.00 97.38 70 ILE A C 1
ATOM 525 O O . ILE A 1 70 ? 17.207 -3.628 -0.201 1.00 97.38 70 ILE A O 1
ATOM 529 N N . ALA A 1 71 ? 15.284 -2.722 0.502 1.00 96.56 71 ALA A N 1
ATOM 530 C CA . ALA A 1 71 ? 15.897 -1.556 1.131 1.00 96.56 71 ALA A CA 1
ATOM 531 C C . ALA A 1 71 ? 15.538 -1.492 2.618 1.00 96.56 71 ALA A C 1
ATOM 533 O O . ALA A 1 71 ? 14.368 -1.457 2.990 1.00 96.56 71 ALA A O 1
ATOM 534 N N . THR A 1 72 ? 16.540 -1.478 3.489 1.00 94.94 72 THR A N 1
ATOM 535 C CA . THR A 1 72 ? 16.346 -1.392 4.939 1.00 94.94 72 THR A CA 1
ATOM 536 C C . THR A 1 72 ? 17.136 -0.226 5.509 1.00 94.94 72 THR A C 1
ATOM 538 O O . THR A 1 72 ? 18.333 -0.135 5.257 1.00 94.94 72 THR A O 1
ATOM 541 N N . GLY A 1 73 ? 16.501 0.616 6.313 1.00 92.31 73 GLY A N 1
ATOM 542 C CA . GLY A 1 73 ? 17.097 1.836 6.851 1.00 92.31 73 GLY A CA 1
ATOM 543 C C . GLY A 1 73 ? 16.040 2.918 7.036 1.00 92.31 73 GLY A C 1
ATOM 544 O O . GLY A 1 73 ? 14.894 2.779 6.607 1.00 92.31 73 GLY A O 1
ATOM 545 N N . GLU A 1 74 ? 16.396 4.007 7.707 1.00 90.56 74 GLU A N 1
ATOM 546 C CA . GLU A 1 74 ? 15.494 5.156 7.800 1.00 90.56 74 GLU A CA 1
ATOM 547 C C . GLU A 1 74 ? 15.363 5.847 6.438 1.00 90.56 74 GLU A C 1
ATOM 549 O O . GLU A 1 74 ? 16.351 6.014 5.720 1.00 90.56 74 GLU A O 1
ATOM 554 N N . ASN A 1 75 ? 14.143 6.276 6.098 1.00 88.75 75 ASN A N 1
ATOM 555 C CA . ASN A 1 75 ? 13.836 7.036 4.880 1.00 88.75 75 ASN A CA 1
ATOM 556 C C . ASN A 1 75 ? 14.331 6.381 3.573 1.00 88.75 75 ASN A C 1
ATOM 558 O O . ASN A 1 75 ? 14.790 7.073 2.663 1.00 88.75 75 ASN A O 1
ATOM 562 N N . CYS A 1 76 ? 14.273 5.052 3.467 1.00 91.94 76 CYS A N 1
ATOM 563 C CA . CYS A 1 76 ? 14.523 4.367 2.200 1.00 91.94 76 CYS A CA 1
ATOM 564 C C . CYS A 1 76 ? 13.359 4.584 1.230 1.00 91.94 76 CYS A C 1
ATOM 566 O O . CYS A 1 76 ? 12.201 4.499 1.634 1.00 91.94 76 CYS A O 1
ATOM 568 N N . VAL A 1 77 ? 13.670 4.805 -0.043 1.00 91.81 77 VAL A N 1
ATOM 569 C CA . VAL A 1 77 ? 12.708 4.934 -1.135 1.00 91.81 77 VAL A CA 1
ATOM 570 C C . VAL A 1 77 ? 13.046 3.931 -2.229 1.00 91.81 77 VAL A C 1
ATOM 572 O O . VAL A 1 77 ? 14.196 3.850 -2.663 1.00 91.81 77 VAL A O 1
ATOM 575 N N . VAL A 1 78 ? 12.049 3.176 -2.678 1.00 92.06 78 VAL A N 1
ATOM 576 C CA . VAL A 1 78 ? 12.158 2.296 -3.846 1.00 92.06 78 VAL A CA 1
ATOM 577 C C . VAL A 1 78 ? 11.047 2.647 -4.827 1.00 92.06 78 VAL A C 1
ATOM 579 O O . VAL A 1 78 ? 9.873 2.573 -4.471 1.00 92.06 78 VAL A O 1
ATOM 582 N N . GLU A 1 79 ? 11.414 3.000 -6.054 1.00 89.06 79 GLU A N 1
ATOM 583 C CA . GLU A 1 79 ? 10.492 3.072 -7.189 1.00 89.06 79 GLU A CA 1
ATOM 584 C C . GLU A 1 79 ? 10.700 1.827 -8.045 1.00 89.06 79 GLU A C 1
ATOM 586 O O . GLU A 1 79 ? 11.803 1.596 -8.543 1.00 89.06 79 GLU A O 1
ATOM 591 N N . ALA A 1 80 ? 9.663 1.002 -8.158 1.00 88.06 80 ALA A N 1
ATOM 592 C CA . ALA A 1 80 ? 9.727 -0.287 -8.835 1.00 88.06 80 ALA A CA 1
ATOM 593 C C . ALA A 1 80 ? 8.826 -0.334 -10.075 1.00 88.06 80 ALA A C 1
ATOM 595 O O . ALA A 1 80 ? 7.795 0.342 -10.139 1.00 88.06 80 ALA A O 1
ATOM 596 N N . SER A 1 81 ? 9.213 -1.177 -11.032 1.00 85.94 81 SER A N 1
ATOM 597 C CA . SER A 1 81 ? 8.491 -1.393 -12.289 1.00 85.94 81 SER A CA 1
ATOM 598 C C . SER A 1 81 ? 7.657 -2.691 -12.283 1.00 85.94 81 SER A C 1
ATOM 600 O O . SER A 1 81 ? 7.430 -3.305 -11.237 1.00 85.94 81 SER A O 1
ATOM 602 N N . SER A 1 82 ? 7.133 -3.087 -13.448 1.00 86.25 82 SER A N 1
ATOM 603 C CA . SER A 1 82 ? 6.203 -4.222 -13.599 1.00 86.25 82 SER A CA 1
ATOM 604 C C . SER A 1 82 ? 6.826 -5.561 -13.215 1.00 86.25 82 SER A C 1
ATOM 606 O O . SER A 1 82 ? 8.002 -5.801 -13.463 1.00 86.25 82 SER A O 1
ATOM 608 N N . GLY A 1 83 ? 6.033 -6.459 -12.629 1.00 89.06 83 GLY A N 1
ATOM 609 C CA . GLY A 1 83 ? 6.488 -7.794 -12.214 1.00 89.06 83 GLY A CA 1
ATOM 610 C C . GLY A 1 83 ? 7.460 -7.798 -11.027 1.00 89.06 83 GLY A C 1
ATOM 611 O O . GLY A 1 83 ? 7.837 -8.864 -10.540 1.00 89.06 83 GLY A O 1
ATOM 612 N N . SER A 1 84 ? 7.859 -6.624 -10.535 1.00 91.62 84 SER A N 1
ATOM 613 C CA . SER A 1 84 ? 8.858 -6.513 -9.481 1.00 91.62 84 SER A CA 1
ATOM 614 C C . SER A 1 84 ? 8.298 -6.868 -8.103 1.00 91.62 84 SER A C 1
ATOM 616 O O . SER A 1 84 ? 7.129 -6.631 -7.781 1.00 91.62 84 SER A O 1
ATOM 618 N N . VAL A 1 85 ? 9.173 -7.403 -7.254 1.00 95.44 85 VAL A N 1
ATOM 619 C CA . VAL A 1 85 ? 8.923 -7.634 -5.831 1.00 95.44 85 VAL A CA 1
ATOM 620 C C . VAL A 1 85 ? 9.834 -6.712 -5.037 1.00 95.44 85 VAL A C 1
ATOM 622 O O . VAL A 1 85 ? 11.056 -6.830 -5.082 1.00 95.44 85 VAL A O 1
ATOM 625 N N . SER A 1 86 ? 9.238 -5.804 -4.279 1.00 95.38 86 SER A N 1
ATOM 626 C CA . SER A 1 86 ? 9.967 -4.769 -3.557 1.00 95.38 86 SER A CA 1
ATOM 627 C C . SER A 1 86 ? 9.641 -4.820 -2.076 1.00 95.38 86 SER A C 1
ATOM 629 O O . SER A 1 86 ? 8.480 -4.902 -1.676 1.00 95.38 86 SER A O 1
ATOM 631 N N . PHE A 1 87 ? 10.680 -4.752 -1.255 1.00 97.06 87 PHE A N 1
ATOM 632 C CA . PHE A 1 87 ? 10.603 -4.715 0.193 1.00 97.06 87 PHE A CA 1
ATOM 633 C C . PHE A 1 87 ? 11.305 -3.463 0.711 1.00 97.06 87 PHE A C 1
ATOM 635 O O . PHE A 1 87 ? 12.481 -3.243 0.413 1.00 97.06 87 PHE A O 1
ATOM 642 N N . VAL A 1 88 ? 10.612 -2.675 1.530 1.00 95.44 88 VAL A N 1
ATOM 643 C CA . VAL A 1 88 ? 11.211 -1.569 2.277 1.00 95.44 88 VAL A CA 1
ATOM 644 C C . VAL A 1 88 ? 10.957 -1.722 3.768 1.00 95.44 88 VAL A C 1
ATOM 646 O O . VAL A 1 88 ? 9.848 -2.048 4.187 1.00 95.44 88 VAL A O 1
ATOM 649 N N . SER A 1 89 ? 11.976 -1.463 4.583 1.00 94.69 89 SER A N 1
ATOM 650 C CA . SER A 1 89 ? 11.848 -1.505 6.036 1.00 94.69 89 SER A CA 1
ATOM 651 C C . SER A 1 89 ? 12.544 -0.343 6.718 1.00 94.69 89 SER A C 1
ATOM 653 O O . SER A 1 89 ? 13.741 -0.144 6.536 1.00 94.69 89 SER A O 1
ATOM 655 N N . GLY A 1 90 ? 11.827 0.336 7.606 1.00 90.88 90 GLY A N 1
ATOM 656 C CA . GLY A 1 90 ? 12.361 1.385 8.464 1.00 90.88 90 GLY A CA 1
ATOM 657 C C . GLY A 1 90 ? 11.384 2.538 8.637 1.00 90.88 90 GLY A C 1
ATOM 658 O O . GLY A 1 90 ? 10.349 2.624 7.975 1.00 90.88 90 GLY A O 1
ATOM 659 N N . LYS A 1 91 ? 11.708 3.437 9.565 1.00 87.81 91 LYS A N 1
ATOM 660 C CA . LYS A 1 91 ? 10.874 4.605 9.842 1.00 87.81 91 LYS A CA 1
ATOM 661 C C . LYS A 1 91 ? 10.824 5.512 8.614 1.00 87.81 91 LYS A C 1
ATOM 663 O O . LYS A 1 91 ? 11.869 5.887 8.083 1.00 87.81 91 LYS A O 1
ATOM 668 N N . GLY A 1 92 ? 9.611 5.872 8.193 1.00 83.62 92 GLY A N 1
ATOM 669 C CA . GLY A 1 92 ? 9.400 6.749 7.039 1.00 83.62 92 GLY A CA 1
ATOM 670 C C . GLY A 1 92 ? 9.832 6.141 5.702 1.00 83.62 92 GLY A C 1
ATOM 671 O O . GLY A 1 92 ? 10.063 6.886 4.752 1.00 83.62 92 GLY A O 1
ATOM 672 N N . ALA A 1 93 ? 9.975 4.813 5.628 1.00 89.62 93 ALA A N 1
ATOM 673 C CA . ALA A 1 93 ? 10.243 4.128 4.372 1.00 89.62 93 ALA A CA 1
ATOM 674 C C . ALA A 1 93 ? 9.108 4.374 3.364 1.00 89.62 93 ALA A C 1
ATOM 676 O O . ALA A 1 93 ? 7.935 4.459 3.736 1.00 89.62 93 ALA A O 1
ATOM 677 N N . LYS A 1 94 ? 9.460 4.477 2.085 1.00 91.38 94 LYS A N 1
ATOM 678 C CA . LYS A 1 94 ? 8.528 4.702 0.985 1.00 91.38 94 LYS A CA 1
ATOM 679 C C . LYS A 1 94 ? 8.782 3.694 -0.123 1.00 91.38 94 LYS A C 1
ATOM 681 O O . LYS A 1 94 ? 9.926 3.372 -0.431 1.00 91.38 94 LYS A O 1
ATOM 686 N N . LEU A 1 95 ? 7.721 3.214 -0.742 1.00 88.06 95 LEU A N 1
ATOM 687 C CA . LEU A 1 95 ? 7.813 2.340 -1.901 1.00 88.06 95 LEU A CA 1
ATOM 688 C C . LEU A 1 95 ? 6.697 2.742 -2.858 1.00 88.06 95 LEU A C 1
ATOM 690 O O . LEU A 1 95 ? 5.544 2.853 -2.446 1.00 88.06 95 LEU A O 1
ATOM 694 N N . GLY A 1 96 ? 7.043 2.985 -4.112 1.00 84.25 96 GLY A N 1
ATOM 695 C CA . GLY A 1 96 ? 6.096 3.375 -5.146 1.00 84.25 96 GLY A CA 1
ATOM 696 C C . GLY A 1 96 ? 6.233 2.517 -6.382 1.00 84.25 96 GLY A C 1
ATOM 697 O O . GLY A 1 96 ? 7.306 1.987 -6.679 1.00 84.25 96 GLY A O 1
ATOM 698 N N . LEU A 1 97 ? 5.132 2.412 -7.108 1.00 76.00 97 LEU A N 1
ATOM 699 C CA . LEU A 1 97 ? 5.123 1.999 -8.501 1.00 76.00 97 LEU A CA 1
ATOM 700 C C . LEU A 1 97 ? 4.911 3.235 -9.369 1.00 76.00 97 LEU A C 1
ATOM 702 O O . LEU A 1 97 ? 4.148 4.110 -8.985 1.00 76.00 97 LEU A O 1
ATOM 706 N N . GLY A 1 98 ? 5.550 3.302 -10.535 1.00 57.34 98 GLY A N 1
ATOM 707 C CA . GLY A 1 98 ? 5.115 4.163 -11.646 1.00 57.34 98 GLY A CA 1
ATOM 708 C C . GLY A 1 98 ? 5.217 5.687 -11.474 1.00 57.34 98 GLY A C 1
ATOM 709 O O . GLY A 1 98 ? 5.185 6.388 -12.484 1.00 57.34 98 GLY A O 1
ATOM 710 N N . PHE A 1 99 ? 5.394 6.206 -10.260 1.00 58.97 99 PHE A N 1
ATOM 711 C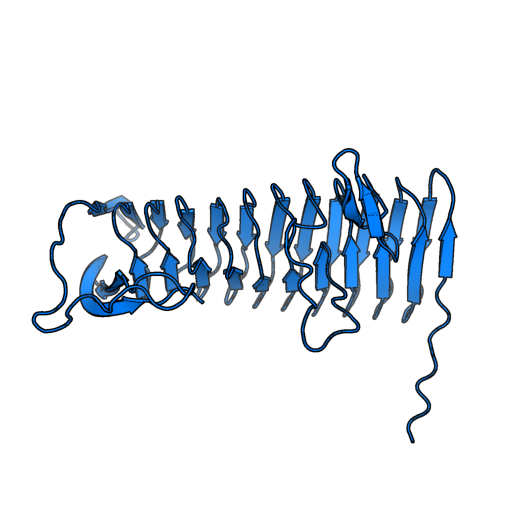 CA . PHE A 1 99 ? 5.487 7.633 -9.972 1.00 58.97 99 PHE A CA 1
ATOM 712 C C . PHE A 1 99 ? 6.885 8.053 -9.556 1.00 58.97 99 PHE A C 1
ATOM 714 O O . PHE A 1 99 ? 7.549 7.339 -8.806 1.00 58.97 99 PHE A O 1
ATOM 721 N N . ASP A 1 100 ? 7.257 9.267 -9.971 1.00 55.78 100 ASP A N 1
ATOM 722 C CA . ASP A 1 100 ? 8.343 10.026 -9.360 1.00 55.78 100 ASP A CA 1
ATOM 723 C C . ASP A 1 100 ? 7.874 10.466 -7.970 1.00 55.78 100 ASP A C 1
ATOM 725 O O . ASP A 1 100 ? 7.517 11.624 -7.736 1.00 55.78 100 ASP A O 1
ATOM 729 N N . LEU A 1 101 ? 7.910 9.525 -7.023 1.00 54.44 101 LEU A N 1
ATOM 730 C CA . LEU A 1 101 ? 7.691 9.733 -5.586 1.00 54.44 101 LEU A CA 1
ATOM 731 C C . LEU A 1 101 ? 8.594 10.838 -5.005 1.00 54.44 101 LEU A C 1
ATOM 733 O O . LEU A 1 101 ? 8.490 11.183 -3.823 1.00 54.44 101 LEU A O 1
ATOM 737 N N . ILE A 1 102 ? 9.568 11.285 -5.798 1.00 50.91 102 ILE A N 1
ATOM 738 C CA . ILE A 1 102 ? 10.784 11.930 -5.347 1.00 50.91 102 ILE A CA 1
ATOM 739 C C . ILE A 1 102 ? 10.968 13.323 -5.953 1.00 50.91 102 ILE A C 1
ATOM 741 O O . ILE A 1 102 ? 11.658 14.121 -5.328 1.00 50.91 102 ILE A O 1
ATOM 745 N N . ASP A 1 103 ? 10.323 13.652 -7.077 1.00 44.81 103 ASP A N 1
ATOM 746 C CA . ASP A 1 103 ? 10.553 14.935 -7.762 1.00 44.81 103 ASP A CA 1
ATOM 747 C C . ASP A 1 103 ? 9.278 15.710 -8.143 1.00 44.81 103 ASP A C 1
ATOM 749 O O . ASP A 1 103 ? 9.381 16.787 -8.729 1.00 44.81 103 ASP A O 1
ATOM 753 N N . SER A 1 104 ? 8.081 15.238 -7.771 1.00 43.91 104 SER A N 1
ATOM 754 C CA . SER A 1 104 ? 6.834 15.955 -8.072 1.00 43.91 104 SER A CA 1
ATOM 755 C C . SER A 1 104 ? 6.007 16.269 -6.820 1.00 43.91 104 SER A C 1
ATOM 757 O O . SER A 1 104 ? 5.703 15.390 -6.016 1.00 43.91 104 SER A O 1
ATOM 759 N N . ASP A 1 105 ? 5.649 17.549 -6.656 1.00 40.69 105 ASP A N 1
ATOM 760 C CA . ASP A 1 105 ? 4.633 17.997 -5.687 1.00 40.69 105 ASP A CA 1
ATOM 761 C C . ASP A 1 105 ? 3.217 17.561 -6.123 1.00 40.69 105 ASP A C 1
ATOM 763 O O . ASP A 1 105 ? 2.309 17.500 -5.296 1.00 40.69 105 ASP A O 1
ATOM 767 N N . GLU A 1 106 ? 3.042 17.212 -7.403 1.00 38.97 106 GLU A N 1
ATOM 768 C CA . GLU A 1 106 ? 1.842 16.596 -7.965 1.00 38.97 106 GLU A CA 1
ATOM 769 C C . GLU A 1 106 ? 2.265 15.530 -8.991 1.00 38.97 106 GLU A C 1
ATOM 771 O O . GLU A 1 106 ? 2.912 15.887 -9.979 1.00 38.97 106 GLU A O 1
ATOM 776 N N . PRO A 1 107 ? 1.951 14.236 -8.785 1.00 47.16 107 PRO A N 1
ATOM 777 C CA . PRO A 1 107 ? 2.294 13.197 -9.747 1.00 47.16 107 PRO A CA 1
ATOM 778 C C . PRO A 1 107 ? 1.617 13.505 -11.087 1.00 47.16 107 PRO A C 1
ATOM 780 O O . PRO A 1 107 ? 0.390 13.527 -11.178 1.00 47.16 107 PRO A O 1
ATOM 783 N N . GLU A 1 108 ? 2.409 13.764 -12.131 1.00 41.72 108 GLU A N 1
ATOM 784 C CA . GLU A 1 108 ? 1.870 13.974 -13.475 1.00 41.72 108 GLU A CA 1
ATOM 785 C C . GLU A 1 108 ? 1.227 12.671 -13.961 1.00 41.72 108 GLU A C 1
ATOM 787 O O . GLU A 1 108 ? 1.891 11.688 -14.301 1.00 41.72 108 GLU A O 1
ATOM 792 N N . TYR A 1 109 ? -0.103 12.665 -13.956 1.00 47.72 109 TYR A N 1
ATOM 793 C CA . TYR A 1 109 ? -0.910 11.595 -14.509 1.00 47.72 109 TYR A CA 1
ATOM 794 C C . TYR A 1 109 ? -0.748 11.580 -16.030 1.00 47.72 109 TYR A C 1
ATOM 796 O O . TYR A 1 109 ? -1.170 12.507 -16.726 1.00 47.72 109 TYR A O 1
ATOM 804 N N . VAL A 1 110 ? -0.145 10.518 -16.561 1.00 48.31 110 VAL A N 1
ATOM 805 C CA . VAL A 1 110 ? -0.229 10.229 -17.992 1.00 48.31 110 VAL A CA 1
ATOM 806 C C . VAL A 1 110 ? -1.548 9.495 -18.212 1.00 48.31 110 VAL A C 1
ATOM 808 O O . VAL A 1 110 ? -1.701 8.346 -17.806 1.00 48.31 110 VAL A O 1
ATOM 811 N N . ASP A 1 111 ? -2.508 10.189 -18.822 1.00 41.34 111 ASP A N 1
ATOM 812 C CA . ASP A 1 111 ? -3.813 9.649 -19.211 1.00 41.34 111 ASP A CA 1
ATOM 813 C C . ASP A 1 111 ? -3.649 8.300 -19.942 1.00 41.34 111 ASP A C 1
ATOM 815 O O . ASP A 1 111 ? -3.057 8.246 -21.023 1.00 41.34 111 ASP A O 1
ATOM 819 N N . GLY A 1 112 ? -4.198 7.214 -19.376 1.00 43.06 112 GLY A N 1
ATOM 820 C CA . GLY A 1 112 ? -4.572 6.029 -20.159 1.00 43.06 112 GLY A CA 1
ATOM 821 C C . GLY A 1 112 ? -4.223 4.634 -19.632 1.00 43.06 112 GLY A C 1
ATOM 822 O O . GLY A 1 112 ? -5.012 3.731 -19.888 1.00 43.06 112 GLY A O 1
ATOM 823 N N . VAL A 1 113 ? -3.116 4.391 -18.920 1.00 48.66 113 VAL A N 1
ATOM 824 C CA . VAL A 1 113 ? -2.729 3.023 -18.489 1.00 48.66 113 VAL A CA 1
ATOM 825 C C . VAL A 1 113 ? -1.821 3.103 -17.253 1.00 48.66 113 VAL A C 1
ATOM 827 O O . VAL A 1 113 ? -0.901 3.923 -17.254 1.00 48.66 113 VAL A O 1
ATOM 830 N N . PRO A 1 114 ? -2.008 2.277 -16.202 1.00 53.94 114 PRO A N 1
ATOM 831 C CA . PRO A 1 114 ? -1.008 2.174 -15.147 1.00 53.94 114 PRO A CA 1
ATOM 832 C C . PRO A 1 114 ? 0.308 1.690 -15.760 1.00 53.94 114 PRO A C 1
ATOM 834 O O . PRO A 1 114 ? 0.388 0.590 -16.298 1.00 53.94 114 PRO A O 1
ATOM 837 N N . ALA A 1 115 ? 1.360 2.503 -15.657 1.00 62.50 115 ALA A N 1
ATOM 838 C CA . ALA A 1 115 ? 2.680 2.190 -16.213 1.00 62.50 115 ALA A CA 1
ATOM 839 C C . ALA A 1 115 ? 3.329 0.933 -15.591 1.00 62.50 115 ALA A C 1
ATOM 841 O O . ALA A 1 115 ? 4.408 0.515 -16.022 1.00 62.50 115 ALA A O 1
ATOM 842 N N . VAL A 1 116 ? 2.694 0.354 -14.564 1.00 77.56 116 VAL A N 1
ATOM 843 C CA . VAL A 1 116 ? 3.167 -0.797 -13.805 1.00 77.56 116 VAL A CA 1
ATOM 844 C C . VAL A 1 116 ? 2.046 -1.815 -13.592 1.00 77.56 116 VAL A C 1
ATOM 846 O O . VAL A 1 116 ? 0.933 -1.463 -13.208 1.00 77.56 116 VAL A O 1
ATOM 849 N N . GLU A 1 117 ? 2.346 -3.100 -13.765 1.00 84.12 117 GLU A N 1
ATOM 850 C CA . GLU A 1 117 ? 1.418 -4.193 -13.469 1.00 84.12 117 GLU A CA 1
ATOM 851 C C . GLU A 1 117 ? 2.087 -5.348 -12.720 1.00 84.12 117 GLU A C 1
ATOM 853 O O . GLU A 1 117 ? 3.294 -5.573 -12.831 1.00 84.12 117 GLU A O 1
ATOM 858 N N . ASN A 1 118 ? 1.273 -6.143 -12.018 1.00 88.94 118 ASN A N 1
ATOM 859 C CA . ASN A 1 118 ? 1.667 -7.425 -11.422 1.00 88.94 118 ASN A CA 1
ATOM 860 C C . ASN A 1 118 ? 2.840 -7.326 -10.428 1.00 88.94 118 ASN A C 1
ATOM 862 O O . ASN A 1 118 ? 3.651 -8.246 -10.331 1.00 88.94 118 ASN A O 1
ATOM 866 N N . ALA A 1 119 ? 2.941 -6.219 -9.691 1.00 90.56 119 ALA A N 1
ATOM 867 C CA . ALA A 1 119 ? 4.006 -5.999 -8.720 1.00 90.56 119 ALA A CA 1
ATOM 868 C C . ALA A 1 119 ? 3.566 -6.341 -7.287 1.00 90.56 119 ALA A C 1
ATOM 870 O O . ALA A 1 119 ? 2.379 -6.316 -6.938 1.00 90.56 119 ALA A O 1
ATOM 871 N N . ILE A 1 120 ? 4.545 -6.640 -6.433 1.00 94.75 120 ILE A N 1
ATOM 872 C CA . ILE A 1 120 ? 4.346 -6.892 -5.002 1.00 94.75 120 ILE A CA 1
ATOM 873 C C . ILE A 1 120 ? 5.176 -5.890 -4.203 1.00 94.75 120 ILE A C 1
ATOM 875 O O . ILE A 1 120 ? 6.396 -5.833 -4.338 1.00 94.75 120 ILE A O 1
ATOM 879 N N . LEU A 1 121 ? 4.515 -5.125 -3.339 1.00 94.69 121 LEU A N 1
ATOM 880 C CA . LEU A 1 121 ? 5.114 -4.096 -2.500 1.00 94.69 121 LEU A CA 1
ATOM 881 C C . LEU A 1 121 ? 4.935 -4.494 -1.042 1.00 94.69 121 LEU A C 1
ATOM 883 O O . LEU A 1 121 ? 3.808 -4.672 -0.580 1.00 94.69 121 LEU A O 1
ATOM 887 N N . ILE A 1 122 ? 6.034 -4.604 -0.306 1.00 96.69 122 ILE A N 1
ATOM 888 C CA . ILE A 1 122 ? 6.023 -4.938 1.114 1.00 96.69 122 ILE A CA 1
ATOM 889 C C . ILE A 1 122 ? 6.733 -3.827 1.879 1.00 96.69 122 ILE A C 1
ATOM 891 O O . ILE A 1 122 ? 7.920 -3.582 1.688 1.00 96.69 122 ILE A O 1
ATOM 895 N N . GLY A 1 123 ? 5.998 -3.155 2.754 1.00 95.00 123 GLY A N 1
ATOM 896 C CA . GLY A 1 123 ? 6.502 -2.098 3.617 1.00 95.00 123 GLY A CA 1
ATOM 897 C C . GLY A 1 123 ? 6.449 -2.498 5.083 1.00 95.00 123 GLY A C 1
ATOM 898 O O . GLY A 1 123 ? 5.420 -2.975 5.556 1.00 95.00 123 GLY A O 1
ATOM 899 N N . THR A 1 124 ? 7.526 -2.286 5.833 1.00 94.31 124 THR A N 1
ATOM 900 C CA . THR A 1 124 ? 7.498 -2.469 7.288 1.00 94.31 124 THR A CA 1
ATOM 901 C C . THR A 1 124 ? 8.098 -1.279 8.025 1.00 94.31 124 THR A C 1
ATOM 903 O O . THR A 1 124 ? 9.165 -0.789 7.667 1.00 94.31 124 THR A O 1
ATOM 906 N N . GLY A 1 125 ? 7.465 -0.857 9.113 1.00 90.94 125 GLY A N 1
ATOM 907 C CA . GLY A 1 125 ? 7.936 0.239 9.953 1.00 90.94 125 GLY A CA 1
ATOM 908 C C . GLY A 1 125 ? 6.887 1.326 10.142 1.00 90.94 125 GLY A C 1
ATOM 909 O O . GLY A 1 125 ? 5.861 1.374 9.467 1.00 90.94 125 GLY A O 1
ATOM 910 N N . ASP A 1 126 ? 7.139 2.201 11.108 1.00 91.06 126 ASP A N 1
ATOM 911 C CA . ASP A 1 126 ? 6.206 3.278 11.411 1.00 91.06 126 ASP A CA 1
ATOM 912 C C . ASP A 1 126 ? 6.196 4.311 10.284 1.00 91.06 126 ASP A C 1
ATOM 914 O O . ASP A 1 126 ? 7.250 4.751 9.801 1.00 91.06 126 ASP A O 1
ATOM 918 N N . LYS A 1 127 ? 4.986 4.751 9.927 1.00 89.69 127 LYS A N 1
ATOM 919 C CA . LYS A 1 127 ? 4.724 5.757 8.894 1.00 89.69 127 LYS A CA 1
ATOM 920 C C . LYS A 1 127 ? 5.270 5.369 7.521 1.00 89.69 127 LYS A C 1
ATOM 922 O O . LYS A 1 127 ? 5.716 6.235 6.768 1.00 89.69 127 LYS A O 1
ATOM 927 N N . THR A 1 128 ? 5.268 4.076 7.205 1.00 91.94 128 THR A N 1
ATOM 928 C CA . THR A 1 128 ? 5.586 3.616 5.854 1.00 91.94 128 THR A CA 1
ATOM 929 C C . THR A 1 128 ? 4.523 4.093 4.869 1.00 91.94 128 THR A C 1
ATOM 931 O O . THR A 1 128 ? 3.329 3.995 5.153 1.00 91.94 128 THR A O 1
ATOM 934 N N . LEU A 1 129 ? 4.959 4.577 3.707 1.00 91.56 129 LEU A N 1
ATOM 935 C CA . LEU A 1 129 ? 4.089 4.949 2.593 1.00 91.56 129 LEU A CA 1
ATOM 936 C C . LEU A 1 129 ? 4.274 3.962 1.439 1.00 91.56 129 LEU A C 1
ATOM 938 O O . LEU A 1 129 ? 5.379 3.821 0.919 1.00 91.56 129 LEU A O 1
ATOM 942 N N . LEU A 1 130 ? 3.192 3.319 1.017 1.00 91.12 130 LEU A N 1
ATOM 943 C CA . LEU A 1 130 ? 3.145 2.510 -0.195 1.00 91.12 130 LEU A CA 1
ATOM 944 C C . LEU A 1 130 ? 2.237 3.195 -1.217 1.00 91.12 130 LEU A C 1
ATOM 946 O O . LEU A 1 130 ? 1.049 3.342 -0.954 1.00 91.12 130 LEU A O 1
ATOM 950 N N . GLN A 1 131 ? 2.765 3.592 -2.369 1.00 87.38 131 GLN A N 1
ATOM 951 C CA . GLN A 1 131 ? 1.954 4.048 -3.502 1.00 87.38 131 GLN A CA 1
ATOM 952 C C . GLN A 1 131 ? 1.842 2.916 -4.520 1.00 87.38 131 GLN A C 1
ATOM 954 O O . GLN A 1 131 ? 2.832 2.527 -5.140 1.00 87.38 131 GLN A O 1
ATOM 959 N N . VAL A 1 132 ? 0.644 2.343 -4.656 1.00 80.06 132 VAL A N 1
ATOM 960 C CA . VAL A 1 132 ? 0.409 1.119 -5.442 1.00 80.06 132 VAL A CA 1
ATOM 961 C C . VAL A 1 132 ? -0.364 1.443 -6.719 1.00 80.06 132 VAL A C 1
ATOM 963 O O . VAL A 1 132 ? -1.420 0.875 -6.996 1.00 80.06 132 VAL A O 1
ATOM 966 N N . THR A 1 133 ? 0.193 2.326 -7.540 1.00 77.25 133 THR A N 1
ATOM 967 C CA . THR A 1 133 ? -0.427 2.806 -8.792 1.00 77.25 133 THR A CA 1
ATOM 968 C C . THR A 1 133 ? -0.169 1.895 -9.976 1.00 77.25 133 THR A C 1
ATOM 970 O O . THR A 1 133 ? -0.060 2.315 -11.126 1.00 77.25 133 THR A O 1
ATOM 973 N N . GLY A 1 134 ? -0.090 0.604 -9.669 1.00 77.44 134 GLY A N 1
ATOM 974 C CA . GLY A 1 134 ? -0.046 -0.462 -10.643 1.00 77.44 134 GLY A CA 1
ATOM 975 C C . GLY A 1 134 ? -1.309 -1.305 -10.599 1.00 77.44 134 GLY A C 1
ATOM 976 O O . GLY A 1 134 ? -1.928 -1.482 -9.542 1.00 77.44 134 GLY A O 1
ATOM 977 N N . SER A 1 135 ? -1.679 -1.861 -11.748 1.00 83.06 135 SER A N 1
ATOM 978 C CA . SER A 1 135 ? -2.795 -2.799 -11.845 1.00 83.06 135 SER A CA 1
ATOM 979 C C . SER A 1 135 ? -2.402 -4.204 -11.400 1.00 83.06 135 SER A C 1
ATOM 981 O O . SER A 1 135 ? -1.233 -4.595 -11.449 1.00 83.06 135 SER A O 1
ATOM 983 N N . ASN A 1 136 ? -3.392 -4.979 -10.946 1.00 88.62 136 ASN A N 1
ATOM 984 C CA . ASN A 1 136 ? -3.230 -6.379 -10.528 1.00 88.62 136 ASN A CA 1
ATOM 985 C C . ASN A 1 136 ? -2.080 -6.601 -9.524 1.00 88.62 136 ASN A C 1
ATOM 987 O O . ASN A 1 136 ? -1.415 -7.635 -9.537 1.00 88.62 136 ASN A O 1
ATOM 991 N N . SER A 1 137 ? -1.833 -5.615 -8.666 1.00 91.00 137 SER A N 1
ATOM 992 C CA . SER A 1 137 ? -0.686 -5.571 -7.763 1.00 91.00 137 SER A CA 1
ATOM 993 C C . SER A 1 137 ? -1.101 -5.814 -6.311 1.00 91.00 137 SER A C 1
ATOM 995 O O . SER A 1 137 ? -2.276 -5.720 -5.943 1.00 91.00 137 SER A O 1
ATOM 997 N N . LEU A 1 138 ? -0.131 -6.159 -5.468 1.00 94.69 138 LEU A N 1
ATOM 998 C CA . LEU A 1 138 ? -0.345 -6.442 -4.051 1.00 94.69 138 LEU A CA 1
ATOM 999 C C . LEU A 1 138 ? 0.505 -5.509 -3.192 1.00 94.69 138 LEU A C 1
ATOM 1001 O O . LEU A 1 138 ? 1.729 -5.600 -3.206 1.00 94.69 138 LEU A O 1
ATOM 1005 N N . GLY A 1 139 ? -0.149 -4.660 -2.404 1.00 94.75 139 GLY A N 1
ATOM 1006 C CA . GLY A 1 139 ? 0.488 -3.904 -1.332 1.00 94.75 139 GLY A CA 1
ATOM 1007 C C . GLY A 1 139 ? 0.299 -4.601 0.012 1.00 94.75 139 GLY A C 1
ATOM 1008 O O . GLY A 1 139 ? -0.818 -4.979 0.366 1.00 94.75 139 GLY A O 1
ATOM 1009 N N . ILE A 1 140 ? 1.370 -4.738 0.791 1.00 96.56 140 ILE A N 1
ATOM 1010 C CA . ILE A 1 140 ? 1.338 -5.221 2.174 1.00 96.56 140 ILE A CA 1
ATOM 1011 C C . ILE A 1 140 ? 2.128 -4.249 3.036 1.00 96.56 140 ILE A C 1
ATOM 1013 O O . ILE A 1 140 ? 3.306 -4.025 2.779 1.00 96.56 140 ILE A O 1
ATOM 1017 N N . THR A 1 141 ? 1.518 -3.710 4.087 1.00 94.88 141 THR A N 1
ATOM 1018 C CA . THR A 1 141 ? 2.225 -2.873 5.054 1.00 94.88 141 THR A CA 1
ATOM 1019 C C . THR A 1 141 ? 1.999 -3.307 6.495 1.00 94.88 141 THR A C 1
ATOM 1021 O O . THR A 1 141 ? 0.904 -3.719 6.888 1.00 94.88 141 THR A O 1
ATOM 1024 N N . THR A 1 142 ? 3.049 -3.199 7.303 1.00 91.88 142 THR A N 1
ATOM 1025 C CA . THR A 1 142 ? 2.992 -3.422 8.749 1.00 91.88 142 THR A CA 1
ATOM 1026 C C . THR A 1 142 ? 3.668 -2.256 9.455 1.00 91.88 142 THR A C 1
ATOM 1028 O O . THR A 1 142 ? 4.822 -1.957 9.157 1.00 91.88 142 THR A O 1
ATOM 1031 N N . GLY A 1 143 ? 3.010 -1.642 10.430 1.00 89.44 143 GLY A N 1
ATOM 1032 C CA . GLY A 1 143 ? 3.603 -0.567 11.222 1.00 89.44 143 GLY A CA 1
ATOM 1033 C C . GLY A 1 143 ? 2.608 0.536 11.527 1.00 89.44 143 GLY A C 1
ATOM 1034 O O . GLY A 1 143 ? 1.578 0.663 10.866 1.00 89.44 143 GLY A O 1
ATOM 1035 N N . GLU A 1 144 ? 2.896 1.299 12.572 1.00 93.88 144 GLU A N 1
ATOM 1036 C CA . GLU A 1 144 ? 1.985 2.317 13.073 1.00 93.88 144 GLU A CA 1
ATOM 1037 C C . GLU A 1 144 ? 1.881 3.488 12.090 1.00 93.88 144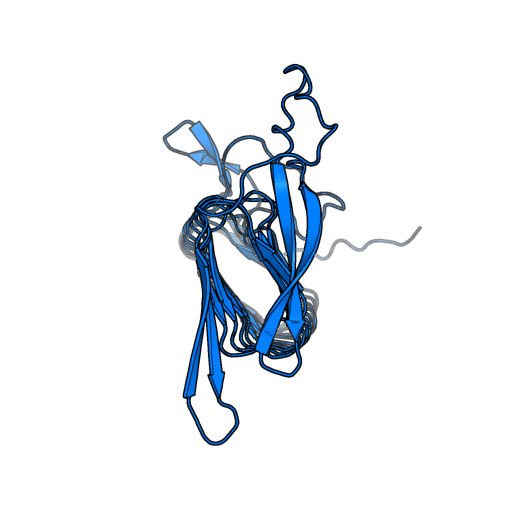 GLU A C 1
ATOM 1039 O O . GLU A 1 144 ? 2.896 4.045 11.664 1.00 93.88 144 GLU A O 1
ATOM 1044 N N . GLY A 1 145 ? 0.663 3.911 11.755 1.00 92.69 145 GLY A N 1
ATOM 1045 C CA . GLY A 1 145 ? 0.456 5.067 10.884 1.00 92.69 145 GLY A CA 1
ATOM 1046 C C . GLY A 1 145 ? 0.849 4.825 9.427 1.00 92.69 145 GLY A C 1
ATOM 1047 O O . GLY A 1 145 ? 1.218 5.779 8.741 1.00 92.69 145 GLY A O 1
ATOM 1048 N N . ALA A 1 146 ? 0.859 3.571 8.971 1.00 92.94 146 ALA A N 1
ATOM 1049 C CA . ALA A 1 146 ? 1.207 3.247 7.596 1.00 92.94 146 ALA A CA 1
ATOM 1050 C C . ALA A 1 146 ? 0.095 3.670 6.627 1.00 92.94 146 ALA A C 1
ATOM 1052 O O . ALA A 1 146 ? -1.092 3.492 6.896 1.00 92.94 146 ALA A O 1
ATOM 1053 N N . VAL A 1 147 ? 0.484 4.197 5.472 1.00 92.88 147 VAL A N 1
ATOM 1054 C CA . VAL A 1 147 ? -0.449 4.632 4.432 1.00 92.88 147 VAL A CA 1
ATOM 1055 C C . VAL A 1 147 ? -0.173 3.849 3.166 1.00 92.88 147 VAL A C 1
ATOM 1057 O O . VAL A 1 147 ? 0.963 3.750 2.709 1.00 92.88 147 VAL A O 1
ATOM 1060 N N . MET A 1 148 ? -1.230 3.298 2.598 1.00 91.69 148 MET A N 1
ATOM 1061 C CA . MET A 1 148 ? -1.233 2.683 1.291 1.00 91.69 148 MET A CA 1
ATOM 1062 C C . MET A 1 148 ? -2.161 3.503 0.400 1.00 91.69 148 MET A C 1
ATOM 1064 O O . MET A 1 148 ? -3.367 3.524 0.632 1.00 91.69 148 MET A O 1
ATOM 1068 N N . GLY A 1 149 ? -1.577 4.234 -0.542 1.00 87.06 149 GLY A N 1
ATOM 1069 C CA . GLY A 1 149 ? -2.268 5.157 -1.433 1.00 87.06 149 GLY A CA 1
ATOM 1070 C C . GLY A 1 149 ? -2.415 4.607 -2.847 1.00 87.06 149 GLY A C 1
ATOM 1071 O O . GLY A 1 149 ? -1.595 3.799 -3.299 1.00 87.06 149 GLY A O 1
ATOM 1072 N N . ASP A 1 150 ? -3.451 5.091 -3.523 1.00 78.31 150 ASP A N 1
ATOM 1073 C CA . ASP A 1 150 ? -3.681 4.987 -4.962 1.00 78.31 150 ASP A CA 1
ATOM 1074 C C . ASP A 1 150 ? -3.652 3.556 -5.502 1.00 78.31 150 ASP A C 1
ATOM 1076 O O . ASP A 1 150 ? -3.095 3.269 -6.557 1.00 78.31 150 ASP A O 1
ATOM 1080 N N . LEU A 1 151 ? -4.273 2.621 -4.778 1.00 81.25 151 LEU A N 1
ATOM 1081 C CA . LEU A 1 151 ? -4.436 1.259 -5.281 1.00 81.25 151 LEU A CA 1
ATOM 1082 C C . LEU A 1 151 ? -5.245 1.256 -6.578 1.00 81.25 151 LEU A C 1
ATOM 1084 O O . LEU A 1 151 ? -6.404 1.666 -6.594 1.00 81.25 151 LEU A O 1
ATOM 1088 N N . PHE A 1 152 ? -4.643 0.742 -7.646 1.00 81.38 152 PHE A N 1
ATOM 1089 C CA . PHE A 1 152 ? -5.254 0.710 -8.975 1.00 81.38 152 PHE A CA 1
ATOM 1090 C C . PHE A 1 152 ? -6.082 -0.558 -9.260 1.00 81.38 152 PHE A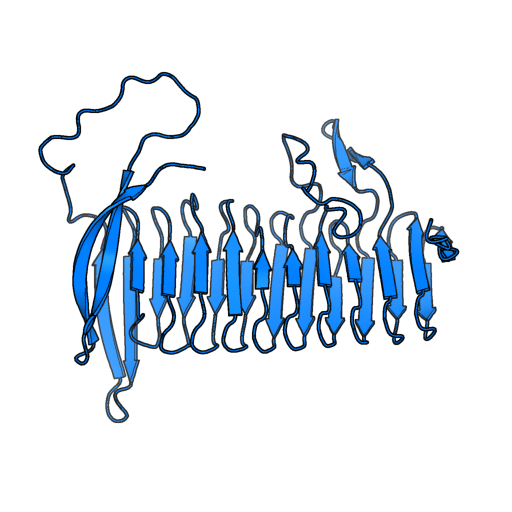 C 1
ATOM 1092 O O . PHE A 1 152 ? -6.189 -1.480 -8.442 1.00 81.38 152 PHE A O 1
ATOM 1099 N N . PHE A 1 153 ? -6.669 -0.614 -10.461 1.00 81.00 153 PHE A N 1
ATOM 1100 C CA . PHE A 1 153 ? -7.570 -1.679 -10.908 1.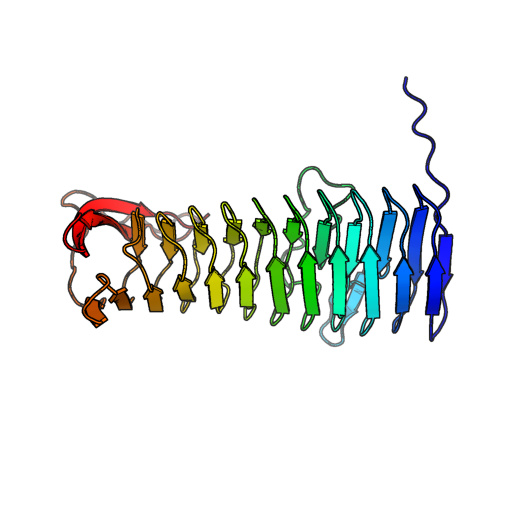00 81.00 153 PHE A CA 1
ATOM 1101 C C . PHE A 1 153 ? -7.014 -3.086 -10.675 1.00 81.00 153 PHE A C 1
ATOM 1103 O O . PHE A 1 153 ? -5.894 -3.415 -11.070 1.00 81.00 153 PHE A O 1
ATOM 1110 N N . GLY A 1 154 ? -7.830 -3.940 -10.052 1.00 85.56 154 GLY A N 1
ATOM 1111 C CA . GLY A 1 154 ? -7.487 -5.337 -9.767 1.00 85.56 154 GLY A CA 1
ATOM 1112 C C . GLY A 1 154 ? -6.584 -5.543 -8.545 1.00 85.56 154 GLY A C 1
ATOM 1113 O O . GLY A 1 154 ? -6.457 -6.680 -8.084 1.00 85.56 154 GLY A O 1
ATOM 1114 N N . SER A 1 155 ? -6.016 -4.472 -7.985 1.00 89.75 155 SER A N 1
ATOM 1115 C CA . SER A 1 155 ? -5.033 -4.548 -6.905 1.00 89.75 155 SER A CA 1
ATOM 1116 C C . SER A 1 155 ? -5.656 -4.846 -5.542 1.00 89.75 155 SER A C 1
ATOM 1118 O O . SER A 1 155 ? -6.856 -4.664 -5.305 1.00 89.75 155 SER A O 1
ATOM 1120 N N . THR A 1 156 ? -4.827 -5.372 -4.643 1.00 93.56 156 THR A N 1
ATOM 1121 C CA . THR A 1 156 ? -5.195 -5.741 -3.272 1.00 93.56 156 THR 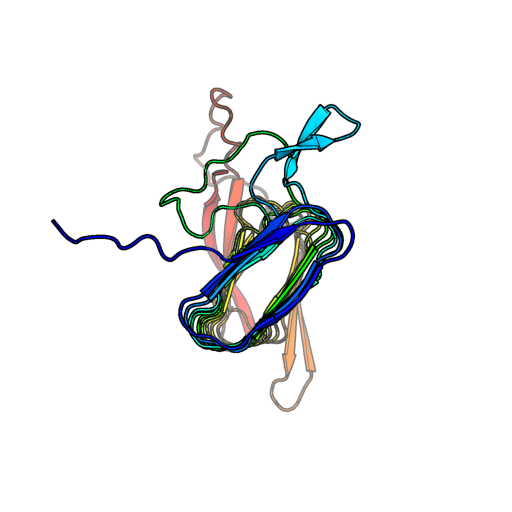A CA 1
ATOM 1122 C C . THR A 1 156 ? -4.274 -5.057 -2.272 1.00 93.56 156 THR A C 1
ATOM 1124 O O . THR A 1 156 ? -3.058 -5.063 -2.448 1.00 93.56 156 THR A O 1
ATOM 1127 N N . GLY A 1 157 ? -4.854 -4.507 -1.207 1.00 94.44 157 GLY A N 1
ATOM 1128 C CA . GLY A 1 157 ? -4.119 -3.889 -0.107 1.00 94.44 157 GLY A CA 1
ATOM 1129 C C . GLY A 1 157 ? -4.289 -4.651 1.198 1.00 94.44 157 GLY A C 1
ATOM 1130 O O . GLY A 1 157 ? -5.398 -5.052 1.548 1.00 94.44 157 GLY A O 1
ATOM 1131 N N . ILE A 1 158 ? -3.199 -4.844 1.936 1.00 96.50 158 ILE A N 1
ATOM 1132 C CA . ILE A 1 158 ? -3.206 -5.432 3.277 1.00 96.50 158 ILE A CA 1
ATOM 1133 C C . ILE A 1 158 ? -2.422 -4.522 4.224 1.00 96.50 158 ILE A C 1
ATOM 1135 O O . ILE A 1 158 ? -1.256 -4.229 3.973 1.00 96.50 158 ILE A O 1
ATOM 1139 N N . ALA A 1 159 ? -3.034 -4.105 5.328 1.00 95.69 159 ALA A N 1
ATOM 1140 C CA . ALA A 1 159 ? -2.392 -3.303 6.365 1.00 95.69 159 ALA A CA 1
ATOM 1141 C C . ALA A 1 159 ? -2.670 -3.884 7.759 1.00 95.69 159 ALA A C 1
ATOM 1143 O O . ALA A 1 159 ? -3.794 -4.281 8.062 1.00 95.69 159 ALA A O 1
ATOM 1144 N N . THR A 1 160 ? -1.661 -3.958 8.630 1.00 94.44 160 THR A N 1
ATOM 1145 C CA . THR A 1 160 ? -1.826 -4.598 9.954 1.00 94.44 160 THR A CA 1
ATOM 1146 C C . THR A 1 160 ? -1.455 -3.731 11.156 1.00 94.44 160 THR A C 1
ATOM 1148 O O . THR A 1 160 ? -1.647 -4.182 12.279 1.00 94.44 160 THR A O 1
ATOM 1151 N N . GLY A 1 161 ? -0.900 -2.530 10.967 1.00 93.19 161 GLY A N 1
ATOM 1152 C CA . GLY A 1 161 ? -0.596 -1.617 12.080 1.00 93.19 161 GLY A CA 1
ATOM 1153 C C . GLY A 1 161 ? -1.767 -0.695 12.419 1.00 93.19 161 GLY A C 1
ATOM 1154 O O . GLY A 1 161 ? -2.644 -0.493 11.579 1.00 93.19 161 GLY A O 1
ATOM 1155 N N . ASN A 1 162 ? -1.792 -0.120 13.626 1.00 95.19 162 ASN A N 1
ATOM 1156 C CA . ASN A 1 162 ? -2.853 0.824 13.993 1.00 95.19 162 ASN A CA 1
ATOM 1157 C C . ASN A 1 162 ? -2.655 2.160 13.278 1.00 95.19 162 ASN A C 1
ATOM 1159 O O . ASN A 1 162 ? -1.581 2.435 12.733 1.00 95.19 162 ASN A O 1
ATOM 1163 N N . ASN A 1 163 ? -3.693 2.996 13.289 1.00 95.31 163 ASN A N 1
ATOM 1164 C CA . ASN A 1 163 ? -3.689 4.297 12.619 1.00 95.31 163 ASN A CA 1
ATOM 1165 C C . ASN A 1 163 ? -3.353 4.201 11.120 1.00 95.31 163 ASN A C 1
ATOM 1167 O O . ASN A 1 163 ? -2.866 5.168 10.535 1.00 95.31 163 ASN A O 1
ATOM 1171 N N . SER A 1 164 ? -3.572 3.037 10.503 1.00 95.44 164 SER A N 1
ATOM 1172 C CA . SER A 1 164 ? -3.205 2.806 9.111 1.00 95.44 164 SER A CA 1
ATOM 1173 C C . SER A 1 164 ? -4.336 3.192 8.172 1.00 95.44 164 SER A C 1
ATOM 1175 O O . SER A 1 164 ? -5.510 3.195 8.547 1.00 95.44 164 SER A O 1
ATOM 1177 N N . ALA A 1 165 ? -3.988 3.477 6.924 1.00 93.81 165 ALA A N 1
ATOM 1178 C CA . ALA A 1 165 ? -4.954 3.806 5.891 1.00 93.81 165 ALA A CA 1
ATOM 1179 C C . ALA A 1 165 ? -4.670 3.028 4.604 1.00 93.81 165 ALA A C 1
ATOM 1181 O O . ALA A 1 165 ? -3.528 2.980 4.155 1.00 93.81 165 ALA A O 1
ATOM 1182 N N . ILE A 1 166 ? -5.712 2.457 3.999 1.00 93.12 166 ILE A N 1
ATOM 1183 C CA . ILE A 1 166 ? -5.697 2.025 2.596 1.00 93.12 166 ILE A CA 1
ATOM 1184 C C . ILE A 1 166 ? -6.677 2.924 1.856 1.00 93.12 166 ILE A C 1
ATOM 1186 O O . ILE A 1 166 ? -7.882 2.853 2.094 1.00 93.12 166 ILE A O 1
ATOM 1190 N N . VAL A 1 167 ? -6.160 3.794 1.001 1.00 87.56 167 VAL A N 1
ATOM 1191 C CA . VAL A 1 167 ? -6.945 4.800 0.291 1.00 87.56 167 VAL A CA 1
ATOM 1192 C C . VAL A 1 167 ? -6.658 4.740 -1.192 1.00 87.56 167 VAL A C 1
ATOM 1194 O O . VAL A 1 167 ? -5.516 4.550 -1.599 1.00 87.56 167 VAL A O 1
ATOM 1197 N N . SER A 1 168 ? -7.697 4.895 -1.998 1.00 81.19 168 SER A N 1
ATOM 1198 C CA . SER A 1 168 ? -7.551 5.090 -3.431 1.00 81.19 168 SER A CA 1
ATOM 1199 C C . SER A 1 168 ? -8.679 5.957 -3.964 1.00 81.19 168 SER A C 1
ATOM 1201 O O . SER A 1 168 ? -9.832 5.815 -3.544 1.00 81.19 168 SER A O 1
ATOM 1203 N N . GLU A 1 169 ? -8.324 6.823 -4.905 1.00 72.25 169 GLU A N 1
ATOM 1204 C CA . GLU A 1 169 ? -9.258 7.542 -5.778 1.00 72.25 169 GLU A CA 1
ATOM 1205 C C . GLU A 1 169 ? -9.728 6.661 -6.950 1.00 72.25 169 GLU A C 1
ATOM 1207 O O . GLU A 1 169 ? -10.650 7.014 -7.680 1.00 72.25 169 GLU A O 1
ATOM 1212 N N . TRP A 1 170 ? -9.102 5.491 -7.125 1.00 75.25 170 TRP A N 1
ATOM 1213 C CA . TRP A 1 170 ? -9.362 4.568 -8.220 1.00 75.25 170 TRP A CA 1
ATOM 1214 C C . TRP A 1 170 ? -9.980 3.257 -7.729 1.00 75.25 170 TRP A C 1
ATOM 1216 O O . TRP A 1 170 ? -9.758 2.830 -6.589 1.00 75.25 170 TRP A O 1
ATOM 1226 N N . PRO A 1 171 ? -10.732 2.552 -8.590 1.00 73.56 171 PRO A N 1
ATOM 1227 C CA . PRO A 1 171 ? -11.265 1.246 -8.246 1.00 73.56 171 PRO A CA 1
ATOM 1228 C C . PRO A 1 171 ? -10.147 0.245 -7.959 1.00 73.56 171 PRO A C 1
ATOM 1230 O O . PRO A 1 171 ? -9.339 -0.066 -8.830 1.00 73.56 171 PRO A O 1
ATOM 1233 N N . PHE A 1 172 ? -10.149 -0.331 -6.761 1.00 80.31 172 PHE A N 1
ATOM 1234 C CA . PHE A 1 172 ? -9.309 -1.471 -6.414 1.00 80.31 172 PHE A CA 1
ATOM 1235 C C . PHE A 1 172 ? -10.156 -2.620 -5.888 1.00 80.31 172 PHE A C 1
ATOM 1237 O O . PHE A 1 172 ? -11.298 -2.451 -5.465 1.00 80.31 172 PHE A O 1
ATOM 1244 N N . LYS A 1 173 ? -9.603 -3.830 -5.955 1.00 86.81 173 LYS A N 1
ATOM 1245 C CA . LYS A 1 173 ? -10.402 -5.048 -5.815 1.00 86.81 173 LYS A CA 1
ATOM 1246 C C . LYS A 1 173 ? -10.681 -5.386 -4.360 1.00 86.81 173 LYS A C 1
ATOM 1248 O O . LYS A 1 173 ? -11.788 -5.799 -4.013 1.00 86.81 173 LYS A O 1
ATOM 1253 N N . LYS A 1 174 ? -9.642 -5.318 -3.522 1.00 91.75 174 LYS A N 1
ATOM 1254 C CA . LYS A 1 174 ? -9.710 -5.816 -2.145 1.00 91.75 174 LYS A CA 1
ATOM 1255 C C . LYS A 1 174 ? -8.879 -4.986 -1.183 1.00 91.75 174 LYS A C 1
ATOM 1257 O O . LYS A 1 174 ? -7.755 -4.614 -1.508 1.00 91.75 174 LYS A O 1
ATOM 1262 N N . ALA A 1 175 ? -9.381 -4.808 0.033 1.00 93.44 175 ALA A N 1
ATOM 1263 C CA . ALA A 1 175 ? -8.576 -4.357 1.162 1.00 93.44 175 ALA A CA 1
ATOM 1264 C C . ALA A 1 175 ? -8.786 -5.221 2.401 1.00 93.44 175 ALA A C 1
ATOM 1266 O O . ALA A 1 175 ? -9.879 -5.713 2.674 1.00 93.44 175 ALA A O 1
ATOM 1267 N N . VAL A 1 176 ? -7.718 -5.363 3.175 1.00 95.12 176 VAL A N 1
ATOM 1268 C CA . VAL A 1 176 ? -7.714 -5.995 4.489 1.00 95.12 176 VAL A CA 1
ATOM 1269 C C . VAL A 1 176 ? -6.983 -5.059 5.437 1.00 95.12 176 VAL A C 1
ATOM 1271 O O . VAL A 1 176 ? -5.815 -4.756 5.206 1.00 95.12 176 VAL A O 1
ATOM 1274 N N . ILE A 1 177 ? -7.639 -4.626 6.511 1.00 94.19 177 ILE A N 1
ATOM 1275 C CA . ILE A 1 177 ? -6.982 -3.855 7.566 1.00 94.19 177 ILE A CA 1
ATOM 1276 C C . ILE A 1 177 ? -7.243 -4.482 8.928 1.00 94.19 177 ILE A C 1
ATOM 1278 O O . ILE A 1 177 ? -8.383 -4.781 9.278 1.00 94.19 177 ILE A O 1
ATOM 1282 N N . LEU A 1 178 ? -6.177 -4.742 9.680 1.00 94.19 178 LEU A N 1
ATOM 1283 C CA . LEU A 1 178 ? -6.248 -5.480 10.948 1.00 94.19 178 LEU A CA 1
ATOM 1284 C C . LEU A 1 178 ? -5.899 -4.629 12.175 1.00 94.19 178 LEU A C 1
ATOM 1286 O O . LEU A 1 178 ? -6.090 -5.097 13.291 1.00 94.19 178 LEU A O 1
ATOM 1290 N N . GLY A 1 179 ? -5.375 -3.417 11.983 1.00 93.62 179 GLY A N 1
ATOM 1291 C CA . GLY A 1 179 ? -5.013 -2.520 13.080 1.00 93.62 179 GLY A CA 1
ATOM 1292 C C . GLY A 1 179 ? -6.168 -1.638 13.543 1.00 93.62 179 GLY A C 1
ATOM 1293 O O . GLY A 1 179 ? -7.089 -1.344 12.781 1.00 93.62 179 GLY A O 1
ATOM 1294 N N . ASP A 1 180 ? -6.096 -1.180 14.790 1.00 93.50 180 ASP A N 1
ATOM 1295 C CA . ASP A 1 180 ? -7.096 -0.294 15.388 1.00 93.50 180 ASP A CA 1
ATOM 1296 C C . ASP A 1 180 ? -7.022 1.129 14.810 1.00 93.50 180 ASP A C 1
ATOM 1298 O O . ASP A 1 180 ? -6.011 1.533 14.228 1.00 93.50 180 ASP A O 1
ATOM 1302 N N . ASN A 1 181 ? -8.100 1.900 14.982 1.00 93.81 181 ASN A N 1
ATOM 1303 C CA . ASN A 1 181 ? -8.226 3.297 14.542 1.00 93.81 181 ASN A CA 1
ATOM 1304 C C . ASN A 1 181 ? -7.768 3.521 13.090 1.00 93.81 181 ASN A C 1
ATOM 1306 O O . ASN A 1 181 ? -7.054 4.473 12.779 1.00 93.81 181 ASN A O 1
ATOM 1310 N N . SER A 1 182 ? -8.121 2.586 12.215 1.00 95.06 182 SER A N 1
ATOM 1311 C CA . SER A 1 182 ? -7.640 2.554 10.843 1.00 95.06 182 SER A CA 1
ATOM 1312 C C . SER A 1 182 ? -8.752 2.886 9.853 1.00 95.06 182 SER A C 1
ATOM 1314 O O . SER A 1 182 ? -9.936 2.911 10.200 1.00 95.06 182 SER A O 1
ATOM 1316 N N . TYR A 1 183 ? -8.368 3.162 8.611 1.00 93.00 183 TYR A N 1
ATOM 1317 C CA . TYR A 1 183 ? -9.277 3.617 7.567 1.00 93.00 183 TYR A CA 1
ATOM 1318 C C . TYR A 1 183 ? -9.114 2.816 6.280 1.00 93.00 183 TYR A C 1
ATOM 1320 O O . TYR A 1 183 ? -7.998 2.531 5.842 1.00 93.00 183 TYR A O 1
ATOM 1328 N N . ILE A 1 184 ? -10.237 2.500 5.638 1.00 90.62 184 ILE A N 1
ATOM 1329 C CA . ILE A 1 184 ? -10.256 2.091 4.235 1.00 90.62 184 ILE A CA 1
ATOM 1330 C C . ILE A 1 184 ? -11.168 3.036 3.458 1.00 90.62 184 ILE A C 1
ATOM 1332 O O . ILE A 1 184 ? -12.335 3.195 3.818 1.00 90.62 184 ILE A O 1
ATOM 1336 N N . GLY A 1 185 ? -10.647 3.625 2.384 1.00 86.44 185 GLY A N 1
ATOM 1337 C CA . GLY A 1 185 ? -11.390 4.483 1.466 1.00 86.44 185 GLY A CA 1
ATOM 1338 C C . GLY A 1 185 ? -11.186 4.065 0.015 1.00 86.44 185 GLY A C 1
ATOM 1339 O O . GLY A 1 185 ? -10.058 4.030 -0.459 1.00 86.44 185 GLY A O 1
ATOM 1340 N N . GLY A 1 186 ? -12.272 3.766 -0.690 1.00 71.81 186 GLY A N 1
ATOM 1341 C CA . GLY A 1 186 ? -12.261 3.533 -2.136 1.00 71.81 186 GLY A CA 1
ATOM 1342 C C . GLY A 1 186 ? -13.340 4.361 -2.811 1.00 71.81 186 GLY A C 1
ATOM 1343 O O . GLY A 1 186 ? -14.378 3.813 -3.197 1.00 71.81 186 GLY A O 1
ATOM 1344 N N . GLU A 1 187 ? -13.132 5.676 -2.894 1.00 62.12 187 GLU A N 1
ATOM 1345 C CA . GLU A 1 187 ? -14.072 6.561 -3.584 1.00 62.12 187 GLU A CA 1
ATOM 1346 C C . GLU A 1 187 ? -14.084 6.179 -5.071 1.00 62.12 187 GLU A C 1
ATOM 1348 O O . GLU A 1 187 ? -13.047 6.057 -5.705 1.00 62.12 187 GLU A O 1
ATOM 1353 N N . GLY A 1 188 ? -15.263 5.849 -5.601 1.00 59.78 188 GLY A N 1
ATOM 1354 C CA . GLY A 1 188 ? -15.428 5.427 -6.994 1.00 59.78 188 GLY A CA 1
ATOM 1355 C C . GLY A 1 188 ? -15.172 3.946 -7.311 1.00 59.78 188 GLY A C 1
ATOM 1356 O O . GLY A 1 188 ? -15.329 3.529 -8.456 1.00 59.78 188 GLY A O 1
ATOM 1357 N N . SER A 1 189 ? -14.838 3.114 -6.323 1.00 63.38 189 SER A N 1
ATOM 1358 C CA . SER A 1 189 ? -14.678 1.672 -6.554 1.00 63.38 189 SER A CA 1
ATOM 1359 C C . SER A 1 189 ? -16.024 0.957 -6.775 1.00 63.38 189 SER A C 1
ATOM 1361 O O . SER A 1 189 ? -16.860 0.888 -5.873 1.00 63.38 189 SER A O 1
ATOM 1363 N N . ASP A 1 190 ? -16.226 0.404 -7.975 1.00 68.94 190 ASP A N 1
ATOM 1364 C CA . ASP A 1 190 ? -17.263 -0.599 -8.246 1.00 68.94 190 ASP A CA 1
ATOM 1365 C C . ASP A 1 190 ? -16.711 -1.993 -7.883 1.00 68.94 190 ASP A C 1
ATOM 1367 O O . ASP A 1 190 ? -15.584 -2.329 -8.243 1.00 68.94 190 ASP A O 1
ATOM 1371 N N . GLU A 1 191 ? -17.501 -2.819 -7.189 1.00 76.50 191 GLU A N 1
ATOM 1372 C CA . GLU A 1 191 ? -17.151 -4.217 -6.847 1.00 76.50 191 GLU A CA 1
ATOM 1373 C C . GLU A 1 191 ? -15.942 -4.363 -5.902 1.00 76.50 191 GLU A C 1
ATOM 1375 O O . GLU A 1 191 ? -15.027 -5.169 -6.093 1.00 76.50 191 GLU A O 1
ATOM 1380 N N . PHE A 1 192 ? -15.969 -3.588 -4.823 1.00 83.25 192 PHE A N 1
ATOM 1381 C CA . PHE A 1 192 ? -14.933 -3.563 -3.797 1.00 83.25 192 PHE A CA 1
ATOM 1382 C C . PHE A 1 192 ? -15.196 -4.551 -2.646 1.00 83.25 192 PHE A C 1
ATOM 1384 O O . PHE A 1 192 ? -16.276 -4.550 -2.061 1.00 83.25 192 PHE A O 1
ATOM 1391 N N . THR A 1 193 ? -14.208 -5.360 -2.241 1.00 88.69 193 THR A N 1
ATOM 1392 C CA . THR A 1 193 ? -14.315 -6.202 -1.028 1.00 88.69 193 THR A CA 1
ATOM 1393 C C . THR A 1 193 ? -13.373 -5.745 0.088 1.00 88.69 193 THR A C 1
ATOM 1395 O O . THR A 1 193 ? -12.159 -5.719 -0.097 1.00 88.69 193 THR A O 1
ATOM 1398 N N . ALA A 1 194 ? -13.904 -5.483 1.281 1.00 90.12 194 ALA A N 1
ATOM 1399 C CA . ALA A 1 194 ? -13.129 -5.139 2.473 1.00 90.12 194 ALA A CA 1
ATOM 1400 C C . ALA A 1 194 ? -13.241 -6.188 3.582 1.00 90.12 194 ALA A C 1
ATOM 1402 O O . ALA A 1 194 ? -14.323 -6.714 3.851 1.00 90.12 194 ALA A O 1
ATOM 1403 N N . PHE A 1 195 ? -12.134 -6.389 4.301 1.00 91.25 195 PHE A N 1
ATOM 1404 C CA . PHE A 1 195 ? -12.124 -6.982 5.634 1.00 91.25 195 PHE A CA 1
ATOM 1405 C C . PHE A 1 195 ? -11.535 -6.020 6.671 1.00 91.25 195 PHE A C 1
ATOM 1407 O O . PHE A 1 195 ? -10.428 -5.513 6.481 1.00 91.25 195 PHE A O 1
ATOM 1414 N N . PHE A 1 196 ? -12.240 -5.835 7.787 1.00 88.81 196 PHE A N 1
ATOM 1415 C CA . PHE A 1 196 ? -11.761 -5.116 8.967 1.00 88.81 196 PHE A CA 1
ATOM 1416 C C . PHE A 1 196 ? -11.601 -6.056 10.159 1.00 88.81 196 PHE A C 1
ATOM 1418 O O . PHE A 1 196 ? -12.554 -6.702 10.587 1.00 88.81 196 PHE A O 1
ATOM 1425 N N . GLY A 1 197 ? -10.399 -6.087 10.725 1.00 88.25 197 GLY A N 1
ATOM 1426 C CA . GLY A 1 197 ? -10.084 -6.769 11.981 1.00 88.25 197 GLY A CA 1
ATOM 1427 C C . GLY A 1 197 ? -9.841 -5.822 13.159 1.00 88.25 197 GLY A C 1
ATOM 1428 O O . GLY A 1 197 ? -9.705 -6.295 14.277 1.00 88.25 197 GLY A O 1
ATOM 1429 N N . GLY A 1 198 ? -9.768 -4.506 12.935 1.00 87.19 198 GLY A N 1
ATOM 1430 C CA . GLY A 1 198 ? -9.444 -3.520 13.972 1.00 87.19 198 GLY A CA 1
ATOM 1431 C C . GLY A 1 198 ? -10.658 -2.809 14.569 1.00 87.19 198 GLY A C 1
ATOM 1432 O O . GLY A 1 198 ? -11.688 -2.626 13.916 1.00 87.19 198 GLY A O 1
ATOM 1433 N N . GLN A 1 199 ? -10.532 -2.353 15.813 1.00 88.19 199 GLN A N 1
ATOM 1434 C CA . GLN A 1 199 ? -11.540 -1.548 16.503 1.00 88.19 199 GLN A CA 1
ATOM 1435 C C . GLN A 1 199 ? -11.490 -0.081 16.072 1.00 88.19 199 GLN A C 1
ATOM 1437 O O . GLN A 1 199 ? -10.499 0.399 15.521 1.00 88.19 199 GLN A O 1
ATOM 1442 N N . GLN A 1 200 ? -12.576 0.652 16.350 1.00 86.38 200 GLN A N 1
ATOM 1443 C CA . GLN A 1 200 ? -12.685 2.109 16.151 1.00 86.38 200 GLN A CA 1
ATOM 1444 C C . GLN A 1 200 ? -12.393 2.584 14.720 1.00 86.38 200 GLN A C 1
ATOM 1446 O O . GLN A 1 200 ? -12.150 3.764 14.488 1.00 86.38 200 GLN A O 1
ATOM 1451 N N . SER A 1 201 ? -12.452 1.672 13.759 1.00 89.31 201 SER A N 1
ATOM 1452 C CA . SER A 1 201 ? -12.036 1.924 12.391 1.00 89.31 201 SER A CA 1
ATOM 1453 C C . SER A 1 201 ? -13.192 2.428 11.535 1.00 89.31 201 SER A C 1
ATOM 1455 O O . SER A 1 201 ? -14.360 2.122 11.801 1.00 89.31 201 SER A O 1
ATOM 1457 N N . THR A 1 202 ? -12.859 3.207 10.515 1.00 87.75 202 THR A N 1
ATOM 1458 C CA . THR A 1 202 ? -13.814 3.801 9.581 1.00 87.75 202 THR A CA 1
ATOM 1459 C C . THR A 1 202 ? -13.656 3.184 8.204 1.00 87.75 202 THR A C 1
ATOM 1461 O O . THR A 1 202 ? -12.568 2.773 7.795 1.00 87.75 202 THR A O 1
ATOM 1464 N N . VAL A 1 203 ? -14.754 3.123 7.460 1.00 85.81 203 VAL A N 1
ATOM 1465 C CA . VAL A 1 203 ? -14.733 2.577 6.107 1.00 85.81 203 VAL A CA 1
ATOM 1466 C C . VAL A 1 203 ? -15.641 3.363 5.181 1.00 85.81 203 VAL A C 1
ATOM 1468 O O . VAL A 1 203 ? -16.785 3.676 5.515 1.00 85.81 203 VAL A O 1
ATOM 1471 N N . SER A 1 204 ? -15.113 3.662 4.000 1.00 84.12 204 SER A N 1
ATOM 1472 C CA . SER A 1 204 ? -15.837 4.250 2.887 1.00 84.12 204 SER A CA 1
ATOM 1473 C C . SER A 1 204 ? -15.704 3.365 1.664 1.00 84.12 204 SER A C 1
ATOM 1475 O O . SER A 1 204 ? -14.619 3.197 1.109 1.00 84.12 204 SER A O 1
ATOM 1477 N N . THR A 1 205 ? -16.825 2.774 1.272 1.00 75.94 205 THR A N 1
ATOM 1478 C CA . THR A 1 205 ? -16.927 1.896 0.110 1.00 75.94 205 THR A CA 1
ATOM 1479 C C . THR A 1 205 ? -17.835 2.520 -0.943 1.00 75.94 205 THR A C 1
ATOM 1481 O O . THR A 1 205 ? -18.820 3.178 -0.597 1.00 75.94 205 THR A O 1
ATOM 1484 N N . GLY A 1 206 ? -17.506 2.290 -2.215 1.00 73.62 206 GLY A N 1
ATOM 1485 C CA . GLY A 1 206 ? -18.357 2.635 -3.350 1.00 73.62 206 GLY A CA 1
ATOM 1486 C C . GLY A 1 206 ? -19.554 1.689 -3.507 1.00 73.62 206 GLY A C 1
ATOM 1487 O O . GLY A 1 206 ? -20.101 1.170 -2.529 1.00 73.62 206 GLY A O 1
ATOM 1488 N N . HIS A 1 207 ? -19.986 1.483 -4.749 1.00 76.94 207 HIS A N 1
ATOM 1489 C CA . HIS A 1 207 ? -21.123 0.625 -5.087 1.00 76.94 207 HIS A CA 1
ATOM 1490 C C . HIS A 1 207 ? -20.729 -0.854 -5.161 1.00 76.94 207 HIS A C 1
ATOM 1492 O O . HIS A 1 207 ? -19.573 -1.198 -5.423 1.00 76.94 207 HIS A O 1
ATOM 1498 N N . LYS A 1 208 ? -21.718 -1.745 -5.001 1.00 80.56 208 LYS A N 1
ATOM 1499 C CA . LYS A 1 208 ? -21.548 -3.203 -5.142 1.00 80.56 208 LYS A CA 1
ATOM 1500 C C . LYS A 1 208 ? -20.437 -3.761 -4.251 1.00 80.56 208 LYS A C 1
ATOM 1502 O O . LYS A 1 208 ? -19.718 -4.686 -4.625 1.00 80.56 208 LYS A O 1
ATOM 1507 N N . SER A 1 209 ? -20.248 -3.153 -3.088 1.00 81.75 209 SER A N 1
ATOM 1508 C CA . SER A 1 209 ? -19.172 -3.507 -2.176 1.00 81.75 209 SER A CA 1
ATOM 1509 C C . SER A 1 209 ? -19.580 -4.644 -1.243 1.00 81.75 209 SER A C 1
ATOM 1511 O O . SER A 1 209 ? -20.748 -4.830 -0.924 1.00 81.75 209 SER A O 1
ATOM 1513 N N . SER A 1 210 ? -18.611 -5.430 -0.790 1.00 86.06 210 SER A N 1
ATOM 1514 C CA . SER A 1 210 ? -18.795 -6.442 0.249 1.00 86.06 210 SER A CA 1
ATOM 1515 C C . SER A 1 210 ? -17.872 -6.127 1.413 1.00 86.06 210 SER A C 1
ATOM 1517 O O . SER A 1 210 ? -16.653 -6.149 1.263 1.00 86.06 210 SER A O 1
ATOM 1519 N N . LEU A 1 211 ? -18.439 -5.839 2.578 1.00 86.44 211 LEU A N 1
ATOM 1520 C CA . LEU A 1 211 ? -17.679 -5.549 3.789 1.00 86.44 211 LEU A CA 1
ATOM 1521 C C . LEU A 1 211 ? -17.909 -6.643 4.826 1.00 86.44 211 LEU A C 1
ATOM 1523 O O . LEU A 1 211 ? -19.046 -6.905 5.214 1.00 86.44 211 LEU A O 1
ATOM 1527 N N . LEU A 1 212 ? -16.815 -7.220 5.320 1.00 86.44 212 LEU A N 1
ATOM 1528 C CA . LEU A 1 212 ? -16.799 -8.054 6.514 1.00 86.44 212 LEU A CA 1
ATOM 1529 C C . LEU A 1 212 ? -15.991 -7.357 7.611 1.00 86.44 212 LEU A C 1
ATOM 1531 O O . LEU A 1 212 ? -14.845 -6.982 7.385 1.00 86.44 212 LEU A O 1
ATOM 1535 N N . SER A 1 213 ? -16.554 -7.210 8.805 1.00 85.56 213 SER A N 1
ATOM 1536 C CA . SER A 1 213 ? -15.826 -6.664 9.957 1.00 85.56 213 SER A CA 1
ATOM 1537 C C . SER A 1 213 ? -15.904 -7.596 11.165 1.00 85.56 213 SER A C 1
ATOM 1539 O O . SER A 1 213 ? -16.952 -8.196 11.388 1.00 85.56 213 SER A O 1
ATOM 1541 N N . GLU A 1 214 ? -14.815 -7.725 11.930 1.00 83.25 214 GLU A N 1
ATOM 1542 C CA . GLU A 1 214 ? -14.742 -8.427 13.229 1.00 83.25 214 GLU A CA 1
ATOM 1543 C C . GLU A 1 214 ? -15.191 -7.546 14.411 1.00 83.25 214 GLU A C 1
ATOM 1545 O O . GLU A 1 214 ? -15.524 -8.038 15.494 1.00 83.25 214 GLU A O 1
ATOM 1550 N N . PHE A 1 215 ? -15.230 -6.232 14.209 1.00 81.56 215 PHE A N 1
ATOM 1551 C CA . PHE A 1 215 ? -15.668 -5.285 15.224 1.00 81.56 215 PHE A CA 1
ATOM 1552 C C . PHE A 1 215 ? -16.675 -4.284 14.652 1.00 81.56 215 PHE A C 1
ATOM 1554 O O . PHE A 1 215 ? -16.654 -3.986 13.455 1.00 81.56 215 PHE A O 1
ATOM 1561 N N . PRO A 1 216 ? -17.555 -3.724 15.498 1.00 75.12 216 PRO A N 1
ATOM 1562 C CA . PRO A 1 216 ? -18.290 -2.506 15.183 1.00 75.12 216 PRO A CA 1
ATOM 1563 C C . PRO A 1 216 ? -17.389 -1.433 14.552 1.00 75.12 216 PRO A C 1
ATOM 1565 O O . PRO A 1 216 ? -16.430 -0.979 15.180 1.00 75.12 216 PRO A O 1
ATOM 1568 N N . VAL A 1 217 ? -17.710 -1.007 13.329 1.00 77.12 217 VAL A N 1
ATOM 1569 C CA . VAL A 1 217 ? -17.047 0.137 12.683 1.00 77.12 217 VAL A CA 1
ATOM 1570 C C . VAL A 1 217 ? -17.582 1.443 13.271 1.00 77.12 217 VAL A C 1
ATOM 1572 O O . VAL A 1 217 ? -18.771 1.553 13.593 1.00 77.12 217 VAL A O 1
ATOM 1575 N N . SER A 1 218 ? -16.713 2.434 13.458 1.00 79.69 218 SER A N 1
ATOM 1576 C CA . SER A 1 218 ? -17.094 3.717 14.065 1.00 79.69 218 SER A CA 1
ATOM 1577 C C . SER A 1 218 ? -17.932 4.569 13.108 1.00 79.69 218 SER A C 1
ATOM 1579 O O . SER A 1 218 ? -18.908 5.187 13.536 1.00 79.69 218 SER A O 1
ATOM 1581 N N . GLU A 1 219 ? -17.600 4.530 11.818 1.00 81.19 219 GLU A N 1
ATOM 1582 C CA . GLU A 1 219 ? -18.360 5.126 10.720 1.00 81.19 219 GLU A CA 1
ATOM 1583 C C . GLU A 1 219 ? -18.311 4.208 9.491 1.00 81.19 219 GLU A C 1
ATOM 1585 O O . GLU A 1 219 ? -17.261 3.651 9.158 1.00 81.19 219 GLU A O 1
ATOM 1590 N N . LEU A 1 220 ? -19.451 4.075 8.814 1.00 80.88 220 LEU A N 1
ATOM 1591 C CA . LEU A 1 220 ? -19.614 3.285 7.598 1.00 80.88 220 LEU A CA 1
ATOM 1592 C C . LEU A 1 220 ? -20.274 4.134 6.511 1.00 80.88 220 LEU A C 1
ATOM 1594 O O . LEU A 1 220 ? -21.412 4.574 6.685 1.00 80.88 220 LEU A O 1
ATOM 1598 N N . LYS A 1 221 ? -19.576 4.306 5.387 1.00 79.75 221 LYS A N 1
ATOM 1599 C CA . LYS A 1 221 ? -20.106 4.838 4.126 1.00 79.75 221 LYS A CA 1
ATOM 1600 C C . LYS A 1 221 ? -20.207 3.705 3.114 1.00 79.75 221 LYS A C 1
ATOM 1602 O O . LYS A 1 221 ? -19.199 3.085 2.773 1.00 79.75 221 LYS A O 1
ATOM 1607 N N . VAL A 1 222 ? -21.420 3.416 2.656 1.00 77.12 222 VAL A N 1
ATOM 1608 C CA . VAL A 1 222 ? -21.688 2.346 1.682 1.00 77.12 222 VAL A CA 1
ATOM 1609 C C . VAL A 1 222 ? -22.591 2.838 0.568 1.00 77.12 222 VAL A C 1
ATOM 1611 O O . VAL A 1 222 ? -23.536 3.597 0.803 1.00 77.12 222 VAL A O 1
ATOM 1614 N N . GLY A 1 223 ? -22.260 2.401 -0.642 1.00 74.44 223 GLY A N 1
ATOM 1615 C CA . GLY A 1 223 ? -23.037 2.632 -1.843 1.00 74.44 223 GLY A CA 1
ATOM 1616 C C . GLY A 1 223 ? -24.170 1.621 -2.048 1.00 74.44 223 GLY A C 1
ATOM 1617 O O . GLY A 1 223 ? -24.351 0.690 -1.264 1.00 74.44 223 GLY A O 1
ATOM 1618 N N . LYS A 1 224 ? -24.938 1.812 -3.127 1.00 75.44 224 LYS A N 1
ATOM 1619 C CA . LYS A 1 224 ? -25.993 0.882 -3.570 1.00 75.44 224 LYS A CA 1
ATOM 1620 C C . LYS A 1 224 ? -25.443 -0.508 -3.903 1.00 75.44 224 LYS A C 1
ATOM 1622 O O . LYS A 1 224 ? -24.264 -0.639 -4.237 1.00 75.44 224 LYS A O 1
ATOM 1627 N N . ASP A 1 225 ? -26.320 -1.512 -3.891 1.00 77.19 225 ASP A N 1
ATOM 1628 C CA . ASP A 1 225 ? -26.013 -2.908 -4.239 1.00 77.19 225 ASP A CA 1
ATOM 1629 C C . ASP A 1 225 ? -24.910 -3.545 -3.366 1.00 77.19 225 ASP A C 1
ATOM 1631 O O . ASP A 1 225 ? -24.362 -4.593 -3.708 1.00 77.19 225 ASP A O 1
ATOM 1635 N N . SER A 1 226 ? -24.552 -2.913 -2.245 1.00 79.75 226 SER A N 1
ATOM 1636 C CA . SER A 1 226 ? -23.518 -3.404 -1.336 1.00 79.75 226 SER A CA 1
ATOM 1637 C C . SER A 1 226 ? -24.082 -4.341 -0.268 1.00 79.75 226 SER A C 1
ATOM 1639 O O . SER A 1 226 ? -25.258 -4.280 0.087 1.00 79.75 226 SER A O 1
ATOM 1641 N N . VAL A 1 227 ? -23.221 -5.188 0.292 1.00 82.12 227 VAL A N 1
ATOM 1642 C CA . VAL A 1 227 ? -23.529 -6.070 1.419 1.00 82.12 227 VAL A CA 1
ATOM 1643 C C . VAL A 1 227 ? -22.550 -5.813 2.557 1.00 82.12 227 VAL A C 1
ATOM 1645 O O . VAL A 1 227 ? -21.333 -5.817 2.366 1.00 82.12 227 VAL A O 1
ATOM 1648 N N . VAL A 1 228 ? -23.075 -5.614 3.765 1.00 79.06 228 VAL A N 1
ATOM 1649 C CA . VAL A 1 228 ? -22.271 -5.384 4.970 1.00 79.06 228 VAL A CA 1
ATOM 1650 C C . VAL A 1 228 ? -22.605 -6.423 6.020 1.00 79.06 228 VAL A C 1
ATOM 1652 O O . VAL A 1 228 ? -23.735 -6.507 6.503 1.00 79.06 228 VAL A O 1
ATOM 1655 N N . VAL A 1 229 ? -21.587 -7.166 6.433 1.00 80.12 229 VAL A N 1
ATOM 1656 C CA . VAL A 1 229 ? -21.659 -8.147 7.509 1.00 80.12 229 VAL A CA 1
ATOM 1657 C C . VAL A 1 229 ? -20.678 -7.740 8.600 1.00 80.12 229 VAL A C 1
ATOM 1659 O O . VAL A 1 229 ? -19.484 -7.596 8.353 1.00 80.12 229 VAL A O 1
ATOM 1662 N N . VAL A 1 230 ? -21.160 -7.596 9.833 1.00 75.94 230 VAL A N 1
ATOM 1663 C CA . VAL A 1 230 ? -20.275 -7.449 10.997 1.00 75.94 230 VAL A CA 1
ATOM 1664 C C . VAL A 1 230 ? -20.463 -8.671 11.879 1.00 75.94 230 VAL A C 1
ATOM 1666 O O . VAL A 1 230 ? -21.560 -8.972 12.359 1.00 75.94 230 VAL A O 1
ATOM 1669 N N . GLY A 1 231 ? -19.381 -9.419 12.042 1.00 70.69 231 GLY A N 1
ATOM 1670 C CA . GLY A 1 231 ? -19.221 -10.396 13.102 1.00 70.69 231 GLY A CA 1
ATOM 1671 C C . GLY A 1 231 ? -18.528 -9.731 14.278 1.00 70.69 231 GLY A C 1
ATOM 1672 O O . GLY A 1 231 ? -17.716 -8.852 14.068 1.00 70.69 231 GLY A O 1
ATOM 1673 N N . TRP A 1 232 ? -18.835 -10.117 15.510 1.00 72.19 232 TRP A N 1
ATOM 1674 C CA . TRP A 1 232 ? -18.034 -9.717 16.665 1.00 72.19 232 TRP A CA 1
ATOM 1675 C C . TRP A 1 232 ? -18.129 -10.744 17.781 1.00 72.19 232 TRP A C 1
ATOM 1677 O O . TRP A 1 232 ? -19.043 -11.576 17.833 1.00 72.19 232 TRP A O 1
ATOM 1687 N N . HIS A 1 233 ? -17.164 -10.690 18.693 1.00 68.62 233 HIS A N 1
ATOM 1688 C CA . HIS A 1 233 ? -17.144 -11.522 19.884 1.00 68.62 233 HIS A CA 1
ATOM 1689 C C . HIS A 1 233 ? -17.305 -10.651 21.132 1.00 68.62 233 HIS A C 1
ATOM 1691 O O . HIS A 1 233 ? -16.461 -9.809 21.415 1.00 68.62 233 HIS A O 1
ATOM 1697 N N . ASP A 1 234 ? -18.362 -10.874 21.920 1.00 68.69 234 ASP A N 1
ATOM 1698 C CA . ASP A 1 234 ? -18.622 -10.113 23.161 1.00 68.69 234 ASP A CA 1
ATOM 1699 C C . ASP A 1 234 ? -17.824 -10.637 24.378 1.00 68.69 234 ASP A C 1
ATOM 1701 O O . ASP A 1 234 ? -18.182 -10.398 25.529 1.00 68.69 234 ASP A O 1
ATOM 1705 N N . GLY A 1 235 ? -16.767 -11.418 24.130 1.00 67.88 235 GLY A N 1
ATOM 1706 C CA . GLY A 1 235 ? -16.000 -12.144 25.147 1.00 67.88 235 GLY A CA 1
ATOM 1707 C C . GLY A 1 235 ? -16.620 -13.487 25.556 1.00 67.88 235 GLY A C 1
ATOM 1708 O O . GLY A 1 235 ? -15.911 -14.330 26.098 1.00 67.88 235 GLY A O 1
ATOM 1709 N N . THR A 1 236 ? -17.898 -13.732 25.239 1.00 69.44 236 THR A N 1
ATOM 1710 C CA . THR A 1 236 ? -18.612 -14.976 25.596 1.00 69.44 236 THR A CA 1
ATOM 1711 C C . THR A 1 236 ? -19.245 -15.677 24.393 1.00 69.44 236 THR A C 1
ATOM 1713 O O . THR A 1 236 ? -19.326 -16.905 24.351 1.00 69.44 236 THR A O 1
ATOM 1716 N N . ARG A 1 237 ? -19.747 -14.912 23.421 1.00 67.19 237 ARG A N 1
ATOM 1717 C CA . ARG A 1 237 ? -20.495 -15.400 22.259 1.00 67.19 237 ARG A CA 1
ATOM 1718 C C . ARG A 1 237 ? -19.944 -14.798 20.977 1.00 67.19 237 ARG A C 1
ATOM 1720 O O . ARG A 1 237 ? -19.656 -13.605 20.919 1.00 67.19 237 ARG A O 1
ATOM 1727 N N . LYS A 1 238 ? -19.910 -15.615 19.922 1.00 67.69 238 LYS A N 1
ATOM 1728 C CA . LYS A 1 238 ? -19.792 -15.138 18.540 1.00 67.69 238 LYS A CA 1
ATOM 1729 C C . LYS A 1 238 ? -21.151 -14.624 18.088 1.00 67.69 238 LYS A C 1
ATOM 1731 O O . LYS A 1 238 ? -22.148 -15.338 18.201 1.00 67.69 238 LYS A O 1
ATOM 1736 N N . ARG A 1 239 ? -21.186 -13.401 17.586 1.00 70.25 239 ARG A N 1
ATOM 1737 C CA . ARG A 1 239 ? -22.364 -12.780 16.988 1.00 70.25 239 ARG A CA 1
ATOM 1738 C C . ARG A 1 239 ? -22.026 -12.421 15.555 1.00 70.25 239 ARG A C 1
ATOM 1740 O O . ARG A 1 239 ? -20.889 -12.078 15.260 1.00 70.25 239 ARG A O 1
ATOM 1747 N N . PHE A 1 240 ? -23.005 -12.534 14.677 1.00 68.12 240 PHE A N 1
ATOM 1748 C CA . PHE A 1 240 ? -22.939 -11.990 13.333 1.00 68.12 240 PHE A CA 1
ATOM 1749 C C . PHE A 1 240 ? -24.270 -11.321 13.051 1.00 68.12 240 PHE A C 1
ATOM 1751 O O . PHE A 1 240 ? -25.320 -11.750 13.538 1.00 68.12 240 PHE A O 1
ATOM 1758 N N . SER A 1 241 ? -24.226 -10.234 12.310 1.00 66.19 241 SER A N 1
ATOM 1759 C CA . SER A 1 241 ? -25.415 -9.589 11.786 1.00 66.19 241 SER A CA 1
ATOM 1760 C C . SER A 1 241 ? -25.096 -9.125 10.376 1.00 66.19 241 SER A C 1
ATOM 1762 O O . SER A 1 241 ? -23.995 -8.645 10.099 1.00 66.19 241 SER A O 1
ATOM 1764 N N . VAL A 1 242 ? -26.047 -9.348 9.475 1.00 66.62 242 VAL A N 1
ATOM 1765 C CA . VAL A 1 242 ? -26.050 -8.675 8.183 1.00 66.62 242 VAL A CA 1
ATOM 1766 C C . VAL A 1 242 ? -26.729 -7.339 8.425 1.00 66.62 242 VAL A C 1
ATOM 1768 O O . VAL A 1 242 ? -27.838 -7.293 8.954 1.00 66.62 242 VAL A O 1
ATOM 1771 N N . TYR A 1 243 ? -26.016 -6.260 8.144 1.00 67.44 243 TYR A N 1
ATOM 1772 C CA . TYR A 1 243 ? -26.452 -4.906 8.467 1.00 67.44 243 TYR A CA 1
ATOM 1773 C C . TYR A 1 243 ? -27.018 -4.163 7.272 1.00 67.44 243 TYR A C 1
ATOM 1775 O O . TYR A 1 243 ? -27.784 -3.220 7.449 1.00 67.44 243 TYR A O 1
ATOM 1783 N N . TYR A 1 244 ? -26.608 -4.563 6.075 1.00 67.12 244 TYR A N 1
ATOM 1784 C CA . TYR A 1 244 ? -27.013 -3.929 4.839 1.00 67.12 244 TYR A CA 1
ATOM 1785 C C . TYR A 1 244 ? -26.975 -4.966 3.721 1.00 67.12 244 TYR A C 1
ATOM 1787 O O . TYR A 1 244 ? -25.956 -5.637 3.557 1.00 67.12 244 TYR A O 1
ATOM 1795 N N . GLU A 1 245 ? -28.074 -5.089 2.984 1.00 64.06 245 GLU A N 1
ATOM 1796 C CA . GLU A 1 245 ? -28.182 -5.801 1.711 1.00 64.06 245 GLU A CA 1
ATOM 1797 C C . GLU A 1 245 ? -28.836 -4.811 0.741 1.00 64.06 245 GLU A C 1
ATOM 1799 O O . GLU A 1 245 ? -29.959 -4.363 0.962 1.00 64.06 245 GLU A O 1
ATOM 1804 N N . GLY A 1 246 ? -28.075 -4.362 -0.255 1.00 59.97 246 GLY A N 1
ATOM 1805 C CA . GLY A 1 246 ? -28.300 -3.137 -1.023 1.00 59.97 246 GLY A CA 1
ATOM 1806 C C . GLY A 1 246 ? -29.517 -3.052 -1.949 1.00 59.97 246 GLY A C 1
ATOM 1807 O O . GLY A 1 246 ? -29.422 -2.330 -2.936 1.00 59.97 246 GLY A O 1
ATOM 1808 N N . GLU A 1 247 ? -30.640 -3.706 -1.643 1.00 57.50 247 GLU A N 1
ATOM 1809 C CA . GLU A 1 247 ? -31.912 -3.549 -2.375 1.00 57.50 247 GLU A CA 1
ATOM 1810 C C . GLU A 1 247 ? -32.877 -2.526 -1.721 1.00 57.50 247 GLU A C 1
ATOM 1812 O O . GLU A 1 247 ? -33.769 -2.009 -2.389 1.00 57.50 247 GLU A O 1
ATOM 1817 N N . ASP A 1 248 ? -32.688 -2.170 -0.441 1.00 47.34 248 ASP A N 1
ATOM 1818 C CA . ASP A 1 248 ? -33.761 -1.607 0.407 1.00 47.34 248 ASP A CA 1
ATOM 1819 C C . ASP A 1 248 ? -33.898 -0.066 0.499 1.00 47.34 248 ASP A C 1
ATOM 1821 O O . ASP A 1 248 ? -34.628 0.426 1.363 1.00 47.34 248 ASP A O 1
ATOM 1825 N N . PHE A 1 249 ? -33.271 0.745 -0.366 1.00 46.31 249 PHE A N 1
ATOM 1826 C CA . PHE A 1 249 ? -33.486 2.206 -0.312 1.00 46.31 249 PHE A CA 1
ATOM 1827 C C . PHE A 1 249 ? -33.625 2.885 -1.682 1.00 46.31 249 PHE A C 1
ATOM 1829 O O . PHE A 1 249 ? -32.643 3.266 -2.316 1.00 46.31 249 PHE A O 1
ATOM 1836 N N . GLU A 1 250 ? -34.878 3.148 -2.065 1.00 43.03 250 GLU A N 1
ATOM 1837 C CA . GLU A 1 250 ? -35.269 4.271 -2.927 1.00 43.03 250 GLU A CA 1
ATOM 1838 C C . GLU A 1 250 ? -35.582 5.464 -2.002 1.00 43.03 250 GLU A C 1
ATOM 1840 O O . GLU A 1 250 ? -36.408 5.379 -1.099 1.00 43.03 250 GLU A O 1
ATOM 1845 N N . THR A 1 251 ? -34.933 6.617 -2.089 1.00 39.56 251 THR A N 1
ATOM 1846 C CA . THR A 1 251 ? -35.155 7.643 -3.111 1.00 39.56 251 THR A CA 1
ATOM 1847 C C . THR A 1 251 ? -34.220 8.815 -2.794 1.00 39.56 251 THR A C 1
ATOM 1849 O O . THR A 1 251 ? -33.797 9.001 -1.650 1.00 39.56 251 THR A O 1
ATOM 1852 N N . PHE A 1 252 ? -33.906 9.629 -3.804 1.00 41.78 252 PHE A N 1
ATOM 1853 C CA . PHE A 1 252 ? -33.318 10.955 -3.608 1.00 41.78 252 PHE A CA 1
ATOM 1854 C C . PHE A 1 252 ? -34.048 11.698 -2.476 1.00 41.78 252 PHE A C 1
ATOM 1856 O O . PHE A 1 252 ? -35.279 11.633 -2.431 1.00 41.78 252 PHE A O 1
ATOM 1863 N N . PRO A 1 253 ? -33.341 12.447 -1.606 1.00 42.12 253 PRO A N 1
ATOM 1864 C CA . PRO A 1 253 ? -34.001 13.379 -0.701 1.00 42.12 253 PRO A CA 1
ATOM 1865 C C . PRO A 1 253 ? -34.999 14.224 -1.502 1.00 42.12 253 PRO A C 1
ATOM 1867 O O . PRO A 1 253 ? -34.623 14.777 -2.544 1.00 42.12 253 PRO A O 1
ATOM 1870 N N . GLU A 1 254 ? -36.260 14.296 -1.060 1.00 37.81 254 GLU A N 1
ATOM 1871 C CA . GLU A 1 254 ? -37.287 15.108 -1.721 1.00 37.81 254 GLU A CA 1
ATOM 1872 C C . GLU A 1 254 ? -36.731 16.516 -1.995 1.00 37.81 254 GLU A C 1
ATOM 1874 O O . GLU A 1 254 ? -36.441 17.277 -1.073 1.00 37.81 254 GLU A O 1
ATOM 1879 N N . GLY A 1 255 ? -36.540 16.855 -3.276 1.00 39.84 255 GLY A N 1
ATOM 1880 C CA . GLY A 1 255 ? -36.061 18.174 -3.707 1.00 39.84 255 GLY A CA 1
ATOM 1881 C C . GLY A 1 255 ? -34.808 18.194 -4.588 1.00 39.84 255 GLY A C 1
ATOM 1882 O O . GLY A 1 255 ? -34.539 19.233 -5.192 1.00 39.84 255 GLY A O 1
ATOM 1883 N N . ILE A 1 256 ? -34.075 17.085 -4.739 1.00 41.88 256 ILE A N 1
ATOM 1884 C CA . ILE A 1 256 ? -32.898 17.029 -5.626 1.00 41.88 256 ILE A CA 1
ATOM 1885 C C . ILE A 1 256 ? -33.318 16.475 -6.992 1.00 41.88 256 ILE A C 1
ATOM 1887 O O . ILE A 1 256 ? -33.402 15.270 -7.199 1.00 41.88 256 ILE A O 1
ATOM 1891 N N . LYS A 1 257 ? -33.632 17.377 -7.929 1.00 38.78 257 LYS A N 1
ATOM 1892 C CA . LYS A 1 257 ? -33.859 17.027 -9.340 1.00 38.78 257 LYS A CA 1
ATOM 1893 C C . LYS A 1 257 ? -32.528 16.658 -9.995 1.00 38.78 257 LYS A C 1
ATOM 1895 O O . LYS A 1 257 ? -31.534 17.343 -9.751 1.00 38.78 257 LYS A O 1
ATOM 1900 N N . GLU A 1 258 ? -32.539 15.626 -10.841 1.00 42.06 258 GLU A N 1
ATOM 1901 C CA . GLU A 1 258 ? -31.441 15.281 -11.753 1.00 42.06 258 GLU A CA 1
ATOM 1902 C C . GLU A 1 258 ? -30.850 16.556 -12.378 1.00 42.06 258 GLU A C 1
ATOM 1904 O O . GLU A 1 258 ? -31.574 17.352 -12.987 1.00 42.06 258 GLU A O 1
ATOM 1909 N N . GLN A 1 259 ? -29.543 16.784 -12.209 1.00 41.50 259 GLN A N 1
ATOM 1910 C CA . GLN A 1 259 ? -28.868 17.799 -13.011 1.00 41.50 259 GLN A CA 1
ATOM 1911 C C . GLN A 1 259 ? -28.783 17.293 -14.458 1.00 41.50 259 GLN A C 1
ATOM 1913 O O . GLN A 1 259 ? -28.462 16.123 -14.671 1.00 41.50 259 GLN A O 1
ATOM 1918 N N . PRO A 1 260 ? -29.065 18.143 -15.462 1.00 35.97 260 PRO A N 1
ATOM 1919 C CA . PRO A 1 260 ? -28.915 17.755 -16.856 1.00 35.97 260 PRO A CA 1
ATOM 1920 C C . PRO A 1 260 ? -27.447 17.408 -17.163 1.00 35.97 260 PRO A C 1
ATOM 1922 O O . PRO A 1 260 ? -26.537 17.993 -16.568 1.00 35.97 260 PRO A O 1
ATOM 1925 N N . PRO A 1 261 ? -27.201 16.480 -18.105 1.00 39.09 261 PRO A N 1
ATOM 1926 C CA . PRO A 1 261 ? -25.878 15.935 -18.370 1.00 39.09 261 PRO A CA 1
ATOM 1927 C C . PRO A 1 261 ? -25.038 16.979 -19.103 1.00 39.09 261 PRO A C 1
ATOM 1929 O O . PRO A 1 261 ? -25.087 17.103 -20.326 1.00 39.09 261 PRO A O 1
ATOM 1932 N N . SER A 1 262 ? -24.277 17.777 -18.362 1.00 36.59 262 SER A N 1
ATOM 1933 C CA . SER A 1 262 ? -23.306 18.691 -18.958 1.00 36.59 262 SER A CA 1
ATOM 1934 C C . SER A 1 262 ? -22.084 18.867 -18.062 1.00 36.59 262 SER A C 1
ATOM 1936 O O . SER A 1 262 ? -21.860 19.958 -17.540 1.00 36.59 262 SER A O 1
ATOM 1938 N N . ARG A 1 263 ? -21.327 17.776 -17.867 1.00 36.53 263 ARG A N 1
ATOM 1939 C CA . ARG A 1 263 ? -19.870 17.689 -17.608 1.00 36.53 263 ARG A CA 1
ATOM 1940 C C . ARG A 1 263 ? -19.474 16.211 -17.397 1.00 36.53 263 ARG A C 1
ATOM 1942 O O . ARG A 1 263 ? -20.356 15.420 -17.084 1.00 36.53 263 ARG A O 1
ATOM 1949 N N . PRO A 1 264 ? -18.197 15.822 -17.577 1.00 39.22 264 PRO A N 1
ATOM 1950 C CA . PRO A 1 264 ? -17.764 14.426 -17.480 1.00 39.22 264 PRO A CA 1
ATOM 1951 C C . PRO A 1 264 ? -17.611 13.913 -16.036 1.00 39.22 264 PRO A C 1
ATOM 1953 O O . PRO A 1 264 ? -17.325 12.739 -15.846 1.00 39.22 264 PRO A O 1
ATOM 1956 N N . HIS A 1 265 ? -17.829 14.756 -15.023 1.00 45.53 265 HIS A N 1
ATOM 1957 C CA . HIS A 1 265 ? -17.815 14.342 -13.619 1.00 45.53 265 HIS A CA 1
ATOM 1958 C C . HIS A 1 265 ? -19.139 13.645 -13.290 1.00 45.53 265 HIS A C 1
ATOM 1960 O O . HIS A 1 265 ? -20.212 14.206 -13.526 1.00 45.53 265 HIS A O 1
ATOM 1966 N N . GLY A 1 266 ? -19.052 12.394 -12.833 1.00 48.81 266 GLY A N 1
ATOM 1967 C CA . GLY A 1 266 ? -20.167 11.451 -12.787 1.00 48.81 266 GLY A CA 1
ATOM 1968 C C . GLY A 1 266 ? -21.397 11.933 -12.012 1.00 48.81 266 GLY A C 1
ATOM 1969 O O . GLY A 1 266 ? -21.319 12.775 -11.116 1.00 48.81 266 GLY A O 1
ATOM 1970 N N . ASN A 1 267 ? -22.554 11.361 -12.360 1.00 50.00 267 ASN A N 1
ATOM 1971 C CA . ASN A 1 267 ? -23.833 11.689 -11.735 1.00 50.00 267 ASN A CA 1
ATOM 1972 C C . ASN A 1 267 ? -23.757 11.553 -10.204 1.00 50.00 267 ASN A C 1
ATOM 1974 O O . ASN A 1 267 ? -23.232 10.548 -9.712 1.00 50.00 267 ASN A O 1
ATOM 1978 N N . PRO A 1 268 ? -24.306 12.521 -9.449 1.00 57.88 268 PRO A N 1
ATOM 1979 C CA . PRO A 1 268 ? -24.310 12.447 -8.001 1.00 57.88 268 PRO A CA 1
ATOM 1980 C C . PRO A 1 268 ? -25.165 11.265 -7.534 1.00 57.88 268 PRO A C 1
ATOM 1982 O O . PRO A 1 268 ? -26.248 11.022 -8.072 1.00 57.88 268 PRO A O 1
ATOM 1985 N N . TYR A 1 269 ? -24.687 10.539 -6.525 1.00 60.25 269 TYR A N 1
ATOM 1986 C CA . TYR A 1 269 ? -25.345 9.345 -5.990 1.00 60.25 269 TYR A CA 1
ATOM 1987 C C . TYR A 1 269 ? -25.495 9.433 -4.465 1.00 60.25 269 TYR A C 1
ATOM 1989 O O . TYR A 1 269 ? -24.671 10.068 -3.802 1.00 60.25 269 TYR A O 1
ATOM 1997 N N . PRO A 1 270 ? -26.553 8.844 -3.886 1.00 61.44 270 PRO A N 1
ATOM 1998 C CA . PRO A 1 270 ? -26.735 8.837 -2.443 1.00 61.44 270 PRO A CA 1
ATOM 1999 C C . PRO A 1 270 ? -25.693 7.934 -1.765 1.00 61.44 270 PRO A C 1
ATOM 2001 O O . PRO A 1 270 ? -25.468 6.800 -2.183 1.00 61.44 270 PRO A O 1
ATOM 2004 N N . ILE A 1 271 ? -25.089 8.438 -0.690 1.00 68.12 271 ILE A N 1
ATOM 2005 C CA . ILE A 1 271 ? -24.203 7.711 0.222 1.00 68.12 271 ILE A CA 1
ATOM 2006 C C . ILE A 1 271 ? -24.851 7.726 1.602 1.00 68.12 271 ILE A C 1
ATOM 2008 O O . ILE A 1 271 ? -25.137 8.791 2.161 1.00 68.12 271 ILE A O 1
ATOM 2012 N N . ASN A 1 272 ? -25.047 6.541 2.170 1.00 70.94 272 ASN A N 1
ATOM 2013 C CA . ASN A 1 272 ? -25.554 6.392 3.527 1.00 70.94 272 ASN A CA 1
ATOM 2014 C C . ASN A 1 272 ? -24.392 6.400 4.518 1.00 70.94 272 ASN A C 1
ATOM 2016 O O . ASN A 1 272 ? -23.411 5.684 4.325 1.00 70.94 272 ASN A O 1
ATOM 2020 N N . ILE A 1 273 ? -24.514 7.198 5.578 1.00 73.75 273 ILE A N 1
ATOM 2021 C CA . ILE A 1 273 ? -23.545 7.250 6.673 1.00 73.75 273 ILE A CA 1
ATOM 2022 C C . ILE A 1 273 ? -24.186 6.630 7.905 1.00 73.75 273 ILE A C 1
ATOM 2024 O O . ILE A 1 273 ? -25.179 7.150 8.422 1.00 73.75 273 ILE A O 1
ATOM 2028 N N . PHE A 1 274 ? -23.586 5.551 8.393 1.00 75.75 274 PHE A N 1
ATOM 2029 C CA . PHE A 1 274 ? -24.018 4.859 9.600 1.00 75.75 274 PHE A CA 1
ATOM 2030 C C . PHE A 1 274 ? -22.979 4.968 10.708 1.00 75.75 274 PHE A C 1
ATOM 2032 O O . PHE A 1 274 ? -21.780 5.100 10.453 1.00 75.75 274 PHE A O 1
ATOM 2039 N N . LYS A 1 275 ? -23.452 4.829 11.944 1.00 79.25 275 LYS A N 1
ATOM 2040 C CA . LYS A 1 275 ? -22.623 4.591 13.125 1.00 79.25 275 LYS A CA 1
ATOM 2041 C C . LYS A 1 275 ? -23.068 3.309 13.807 1.00 79.25 275 LYS A C 1
ATOM 2043 O O . LYS A 1 275 ? -24.261 3.014 13.843 1.00 79.25 275 LYS A O 1
ATOM 2048 N N . THR A 1 276 ? -22.125 2.585 14.400 1.00 69.38 276 THR A N 1
ATOM 2049 C CA . THR A 1 276 ? -22.470 1.441 15.245 1.00 69.38 276 THR A CA 1
ATOM 2050 C C . THR A 1 276 ? -22.735 1.877 16.693 1.00 69.38 276 THR A C 1
ATOM 2052 O O . THR A 1 276 ? -21.949 2.621 17.286 1.00 69.38 276 THR A O 1
ATOM 2055 N N . THR A 1 277 ? -23.848 1.431 17.274 1.00 71.88 277 THR A N 1
ATOM 2056 C CA . THR A 1 277 ? -24.206 1.653 18.683 1.00 71.88 277 THR A CA 1
ATOM 2057 C C . THR A 1 277 ? -23.364 0.781 19.621 1.00 71.88 277 THR A C 1
ATOM 2059 O O . THR A 1 277 ? -22.714 -0.175 19.198 1.00 71.88 277 THR A O 1
ATOM 2062 N N . GLU A 1 278 ? -23.429 1.041 20.931 1.00 69.25 278 GLU A N 1
ATOM 2063 C CA . GLU A 1 278 ? -22.774 0.200 21.950 1.00 69.25 278 GLU A CA 1
ATOM 2064 C C . GLU A 1 278 ? -23.265 -1.259 21.939 1.00 69.25 278 GLU A C 1
ATOM 2066 O O . GLU A 1 278 ? -22.526 -2.172 22.301 1.00 69.25 278 GLU A O 1
ATOM 2071 N N . SER A 1 279 ? -24.508 -1.498 21.501 1.00 66.19 279 SER A N 1
ATOM 2072 C CA . SER A 1 279 ? -25.075 -2.843 21.349 1.00 66.19 279 SER A CA 1
ATOM 2073 C C . SER A 1 279 ? -24.668 -3.531 20.041 1.00 66.19 279 SER A C 1
ATOM 2075 O O . SER A 1 279 ? -25.044 -4.686 19.825 1.00 66.19 279 SER A O 1
ATOM 2077 N N . GLY A 1 280 ? -23.903 -2.848 19.184 1.00 61.91 280 GLY A N 1
ATOM 2078 C CA . GLY A 1 280 ? -23.475 -3.353 17.888 1.00 61.91 280 GLY A CA 1
ATOM 2079 C C . GLY A 1 280 ? -24.497 -3.134 16.773 1.00 61.91 280 GLY A C 1
ATOM 2080 O O . GLY A 1 280 ? -24.367 -3.778 15.750 1.00 61.91 280 GLY A O 1
ATOM 2081 N N . GLN A 1 281 ? -25.530 -2.301 16.925 1.00 66.94 281 GLN A N 1
ATOM 2082 C CA . GLN A 1 281 ? -26.523 -2.044 15.863 1.00 66.94 281 GLN A CA 1
ATOM 2083 C C . GLN A 1 281 ? -26.072 -0.890 14.958 1.00 66.94 281 GLN A C 1
ATOM 2085 O O . GLN A 1 281 ? -25.467 0.050 15.463 1.00 66.94 281 GLN A O 1
ATOM 2090 N N . LEU A 1 282 ? -26.373 -0.918 13.653 1.00 67.56 282 LEU A N 1
ATOM 2091 C CA . LEU A 1 282 ? -26.183 0.270 12.810 1.00 67.56 282 LEU A CA 1
ATOM 2092 C C . LEU A 1 282 ? -27.343 1.249 13.001 1.00 67.56 282 LEU A C 1
ATOM 2094 O O . LEU A 1 282 ? -28.511 0.880 12.898 1.00 67.56 282 LEU A O 1
ATOM 2098 N N . GLU A 1 283 ? -26.995 2.508 13.224 1.00 73.56 283 GLU A N 1
ATOM 2099 C CA . GLU A 1 283 ? -27.899 3.650 13.229 1.00 73.56 283 GLU A CA 1
ATOM 2100 C C . GLU A 1 283 ? -27.580 4.522 12.010 1.00 73.56 283 GLU A C 1
ATOM 2102 O O . GLU A 1 283 ? -26.442 4.973 11.843 1.00 73.56 283 GLU A O 1
ATOM 2107 N N . LEU A 1 284 ? -28.570 4.741 11.135 1.00 76.81 284 LEU A N 1
ATOM 2108 C CA . LEU A 1 284 ? -28.430 5.670 10.012 1.00 76.81 284 LEU A CA 1
ATOM 2109 C C . LEU A 1 284 ? -28.342 7.093 10.565 1.00 76.81 284 LEU A C 1
ATOM 2111 O O . LEU A 1 284 ? -29.291 7.589 11.167 1.00 76.81 284 LEU A O 1
ATOM 2115 N N . LEU A 1 285 ? -27.214 7.759 10.330 1.00 77.81 285 LEU A N 1
ATOM 2116 C CA . LEU A 1 285 ? -27.005 9.133 10.776 1.00 77.81 285 LEU A CA 1
ATOM 2117 C C . LEU A 1 285 ? -27.543 10.137 9.762 1.00 77.81 285 LEU A C 1
ATOM 2119 O O . LEU A 1 285 ? -28.214 11.100 10.129 1.00 77.81 285 LEU A O 1
ATOM 2123 N N . LYS A 1 286 ? -27.194 9.948 8.485 1.00 79.50 286 LYS A N 1
ATOM 2124 C CA . LYS A 1 286 ? -27.605 10.827 7.387 1.00 79.50 286 LYS A CA 1
ATOM 2125 C C . LYS A 1 286 ? -27.368 10.178 6.029 1.00 79.50 286 LYS A C 1
ATOM 2127 O O . LYS A 1 286 ? -26.522 9.297 5.889 1.00 79.50 286 LYS A O 1
ATOM 2132 N N . VAL A 1 287 ? -28.059 10.710 5.028 1.00 71.88 287 VAL A N 1
ATOM 2133 C CA . VAL A 1 287 ? -27.804 10.458 3.607 1.00 71.88 287 VAL A CA 1
ATOM 2134 C C . VAL A 1 287 ? -27.141 11.704 3.025 1.00 71.88 287 VAL A C 1
ATOM 2136 O O . VAL A 1 287 ? -27.619 12.818 3.251 1.00 71.88 287 VAL A O 1
ATOM 2139 N N . VAL A 1 288 ? -26.027 11.539 2.316 1.00 72.75 288 VAL A N 1
ATOM 2140 C CA . VAL A 1 288 ? -25.325 12.626 1.612 1.00 72.75 288 VAL A CA 1
ATOM 2141 C C . VAL A 1 288 ? -25.238 12.321 0.122 1.00 72.75 288 VAL A C 1
ATOM 2143 O O . VAL A 1 288 ? -25.378 11.173 -0.280 1.00 72.75 288 VAL A O 1
ATOM 2146 N N . MET A 1 289 ? -25.003 13.342 -0.701 1.00 68.25 289 MET A N 1
ATOM 2147 C CA . MET A 1 289 ? -24.735 13.151 -2.127 1.00 68.25 289 MET A CA 1
ATOM 2148 C C . MET A 1 289 ? -23.225 13.059 -2.334 1.00 68.25 289 MET A C 1
ATOM 2150 O O . MET A 1 289 ? -22.507 14.000 -1.996 1.00 68.25 289 MET A O 1
ATOM 2154 N N . GLY A 1 290 ? -22.758 11.935 -2.867 1.00 60.16 290 GLY A N 1
ATOM 2155 C CA . GLY A 1 290 ? -21.406 11.792 -3.390 1.00 60.16 290 GLY A CA 1
ATOM 2156 C C . GLY A 1 290 ? -21.306 12.368 -4.797 1.00 60.16 290 GLY A C 1
ATOM 2157 O O . GLY A 1 290 ? -22.274 12.330 -5.559 1.00 60.16 290 GLY A O 1
ATOM 2158 N N . THR A 1 291 ? -20.135 12.883 -5.145 1.00 54.28 291 THR A N 1
ATOM 2159 C CA . THR A 1 291 ? -19.744 13.210 -6.520 1.00 54.28 291 THR A CA 1
ATOM 2160 C C . THR A 1 291 ? -18.483 12.428 -6.842 1.00 54.28 291 THR A C 1
ATOM 2162 O O . THR A 1 291 ? -17.642 12.257 -5.965 1.00 54.28 291 THR A O 1
ATOM 2165 N N . TRP A 1 292 ? -18.357 11.949 -8.076 1.00 47.88 292 TRP A N 1
ATOM 2166 C CA . TRP A 1 292 ? -17.096 11.388 -8.556 1.00 47.88 292 TRP A CA 1
ATOM 2167 C C . TRP A 1 292 ? -16.057 12.518 -8.617 1.00 47.88 292 TRP A C 1
ATOM 2169 O O . TRP A 1 292 ? -16.369 13.571 -9.186 1.00 47.88 292 TRP A O 1
ATOM 2179 N N . GLY A 1 293 ? -14.904 12.316 -7.969 1.00 42.38 293 GLY A N 1
ATOM 2180 C CA . GLY A 1 293 ? -13.704 13.134 -8.171 1.00 42.38 293 GLY A CA 1
ATOM 2181 C C . GLY A 1 293 ? -13.220 13.009 -9.605 1.00 42.38 293 GLY A C 1
ATOM 2182 O O . GLY A 1 293 ? -13.297 11.876 -10.128 1.00 42.38 293 GLY A O 1
#